Protein AF-A0AAU0QLB9-F1 (afdb_monomer_lite)

Organism: NCBI:txid3088747

pLDDT: mean 88.29, std 10.14, range [51.0, 98.62]

Foldseek 3Di:
DDDDDDDDDDDDDDDQDPVQVQQKKKFKFPPDALLQQCDQADPVVRDGHHHLVRQLLVVLCVLVVHDSVQKDFFDWDWDVDVVIIIMTIMWGAPPHTHGNQVSLVSCQVCVVVSCVRSVTGTQDIRDDPPLDAPPQEPFFKDKDKDWDPAWDWHPNPVDIHTHTDIDIDIDRDQCVPPPVDPDDCVVVQAPDPWDWDDDPPDIATHEDPQFDDRRSPDHDDDDPAPDDDTDPADGRHPDDDDDDDDAALDQWDWDDKHADPDADDPPDDDPGFMWTWIRHRQWIWIWTDRPPDIDIDTDDDPDRRNPD

Secondary structure (DSSP, 8-state):
-----------------HHHHHT-EEEEEES--HHHHH--EETTTTEE---HHHHHHHHHHHHHTS-GGGEEEEEEEEE--SS-EEEEEEEEBSSSBPPHHHHHHHHHHTHHHHHHHHT-EEEEES--TTSSTTTS-SS--EEEEEE-SS-EEEE-SS-EEEE--EEEEEESS-TTT---S---GGG----TTPEEEE-SS-EEEEPPTTEESTTS-EE-----SS-----PPPP--SS---------S-SSEEEEEES-SSPPPTTS-----EEEEEEETTEEEEEEESSS--EEEE---SS-S---

Radius of gyration: 23.16 Å; chains: 1; bounding box: 69×42×84 Å

InterPro domains:
  IPR000742 EGF-like domain [PF00008] (185-215)
  IPR000742 EGF-like domain [PS00022] (205-216)
  IPR000742 EGF-like domain [PS01186] (205-216)
  IPR000742 EGF-like domain [PS50026] (181-217)
  IPR000742 EGF-like domain [SM00181] (184-217)
  IPR001791 Laminin G domain [PF02210] (246-308)
  IPR001791 Laminin G domain [PS50025] (218-308)
  IPR001791 Laminin G domain [cd00110] (220-308)
  IPR013320 Concanavalin A-like lectin/glucanase domain superfamily [SSF49899] (201-308)
  IPR050372 Neurexin-related cell adhesion and synaptic protein [PTHR15036] (156-308)
  IPR056370 DE-cadherin-like, Ig-like domain [PF24811] (18-167)

Structure (mmCIF, N/CA/C/O backbone):
data_AF-A0AAU0QLB9-F1
#
_entry.id   AF-A0AAU0QLB9-F1
#
loop_
_atom_site.group_PDB
_atom_site.id
_atom_site.type_symbol
_atom_site.label_atom_id
_atom_site.label_alt_id
_atom_site.label_comp_id
_atom_site.label_asym_id
_atom_site.label_entity_id
_atom_site.label_seq_id
_atom_site.pdbx_PDB_ins_code
_atom_site.Cartn_x
_atom_site.Cartn_y
_atom_site.Cartn_z
_atom_site.occupancy
_atom_site.B_iso_or_equiv
_atom_site.auth_seq_id
_atom_site.auth_comp_id
_atom_site.auth_asym_id
_atom_site.auth_atom_id
_atom_site.pdbx_PDB_model_num
ATOM 1 N N . THR A 1 1 ? -25.791 6.904 48.832 1.00 59.72 1 THR A N 1
ATOM 2 C CA . THR A 1 1 ? -25.533 5.472 48.586 1.00 59.72 1 THR A CA 1
ATOM 3 C C . THR A 1 1 ? -24.917 5.352 47.211 1.00 59.72 1 THR A C 1
ATOM 5 O O . THR A 1 1 ? -25.576 5.665 46.231 1.00 59.72 1 THR A O 1
ATOM 8 N N . GLN A 1 2 ? -23.625 5.040 47.135 1.00 55.53 2 GLN A N 1
ATOM 9 C CA . GLN A 1 2 ? -22.946 4.809 45.861 1.00 55.53 2 GLN A CA 1
ATOM 10 C C . GLN A 1 2 ? -23.248 3.359 45.480 1.00 55.53 2 GLN A C 1
ATOM 12 O O . GLN A 1 2 ? -22.869 2.441 46.198 1.00 55.53 2 GLN A O 1
ATOM 17 N N . THR A 1 3 ? -24.078 3.161 44.460 1.00 68.38 3 THR A N 1
ATOM 18 C CA . THR A 1 3 ? -24.391 1.829 43.938 1.00 68.38 3 THR A CA 1
ATOM 19 C C . THR A 1 3 ? -23.259 1.408 43.015 1.00 68.38 3 THR A C 1
ATOM 21 O O . THR A 1 3 ? -23.084 2.019 41.960 1.00 68.38 3 THR A O 1
ATOM 24 N N . ASP A 1 4 ? -22.503 0.388 43.409 1.00 76.88 4 ASP A N 1
ATOM 25 C CA . ASP A 1 4 ? -21.495 -0.222 42.546 1.00 76.88 4 ASP A CA 1
ATOM 26 C C . ASP A 1 4 ? -22.184 -0.859 41.335 1.00 76.88 4 ASP A C 1
ATOM 28 O O . ASP A 1 4 ? -23.095 -1.679 41.472 1.00 76.88 4 ASP A O 1
ATOM 32 N N . VAL A 1 5 ? -21.770 -0.454 40.134 1.00 78.94 5 VAL A N 1
ATOM 33 C CA . VAL A 1 5 ? -22.261 -1.022 38.874 1.00 78.94 5 VAL A CA 1
ATOM 34 C C . VAL A 1 5 ? -21.213 -2.019 38.376 1.00 78.94 5 VAL A C 1
ATOM 36 O O . VAL A 1 5 ? -20.125 -1.591 37.986 1.00 78.94 5 VAL A O 1
ATOM 39 N N . PRO A 1 6 ? -21.489 -3.337 38.380 1.00 82.00 6 PRO A N 1
ATOM 40 C CA . PRO A 1 6 ? -20.550 -4.322 37.860 1.00 82.00 6 PRO A CA 1
ATOM 41 C C . PRO A 1 6 ? -20.424 -4.173 36.337 1.00 82.00 6 PRO A C 1
ATOM 43 O O . PRO A 1 6 ? -21.426 -4.148 35.620 1.00 82.00 6 PRO A O 1
ATOM 46 N N . ALA A 1 7 ? -19.190 -4.084 35.839 1.00 79.94 7 ALA A N 1
ATOM 47 C CA . ALA A 1 7 ? -18.882 -4.002 34.415 1.00 79.94 7 ALA A CA 1
ATOM 48 C C . ALA A 1 7 ? -17.871 -5.088 34.028 1.00 79.94 7 ALA A C 1
ATOM 50 O O . ALA A 1 7 ? -16.846 -5.253 34.687 1.00 79.94 7 ALA A O 1
ATOM 51 N N . ASN A 1 8 ? -18.151 -5.803 32.938 1.00 86.31 8 ASN A N 1
ATOM 52 C CA . ASN A 1 8 ? -17.246 -6.805 32.383 1.00 86.31 8 ASN A CA 1
ATOM 53 C C . ASN A 1 8 ? -16.412 -6.172 31.268 1.00 86.31 8 ASN A C 1
ATOM 55 O O . ASN A 1 8 ? -16.965 -5.577 30.342 1.00 86.31 8 ASN A O 1
ATOM 59 N N . VAL A 1 9 ? -15.091 -6.330 31.341 1.00 86.00 9 VAL A N 1
ATOM 60 C CA . VAL A 1 9 ? -14.152 -5.879 30.309 1.00 86.00 9 VAL A CA 1
ATOM 61 C C . VAL A 1 9 ? -13.425 -7.098 29.758 1.00 86.00 9 VAL A C 1
ATOM 63 O O . VAL A 1 9 ? -12.772 -7.825 30.503 1.00 86.00 9 VAL A O 1
ATOM 66 N N . THR A 1 10 ? -13.536 -7.328 28.451 1.00 91.12 10 THR A N 1
ATOM 67 C CA . THR A 1 10 ? -12.785 -8.377 27.754 1.00 91.12 10 THR A CA 1
ATOM 68 C C . THR A 1 10 ? -11.534 -7.764 27.146 1.00 91.12 10 THR A C 1
ATOM 70 O O . THR A 1 10 ? -11.625 -6.855 26.325 1.00 91.12 10 THR A O 1
ATOM 73 N N . ILE A 1 11 ? -10.365 -8.265 27.544 1.00 92.50 11 ILE A N 1
ATOM 74 C CA . ILE A 1 11 ? -9.073 -7.813 27.024 1.00 92.50 11 ILE A CA 1
ATOM 75 C C . ILE A 1 11 ? -8.550 -8.887 26.077 1.00 92.50 11 ILE A C 1
ATOM 77 O O . ILE A 1 11 ? -8.350 -10.029 26.484 1.00 92.50 11 ILE A O 1
ATOM 81 N N . THR A 1 12 ? -8.326 -8.511 24.819 1.00 92.19 12 THR A N 1
ATOM 82 C CA . THR A 1 12 ? -7.690 -9.378 23.821 1.00 92.19 12 THR A CA 1
ATOM 83 C C . THR A 1 12 ? -6.291 -8.848 23.557 1.00 92.19 12 THR A C 1
ATOM 85 O O . THR A 1 12 ? -6.137 -7.694 23.161 1.00 92.19 12 THR A O 1
ATOM 88 N N . VAL A 1 13 ? -5.276 -9.675 23.799 1.00 94.00 13 VAL A N 1
ATOM 89 C CA . VAL A 1 13 ? -3.871 -9.329 23.560 1.00 94.00 13 VAL A CA 1
ATOM 90 C C . VAL A 1 13 ? -3.368 -10.159 22.391 1.00 94.00 13 VAL A C 1
ATOM 92 O O . VAL A 1 13 ? -3.506 -11.381 22.400 1.00 94.00 13 VAL A O 1
ATOM 95 N N . LYS A 1 14 ? -2.781 -9.493 21.397 1.00 92.12 14 LYS A N 1
ATOM 96 C CA . LYS A 1 14 ? -2.148 -10.134 20.246 1.00 92.12 14 LYS A CA 1
ATOM 97 C C . LYS A 1 14 ? -0.746 -9.574 20.058 1.00 92.12 14 LYS A C 1
ATOM 99 O O . LYS A 1 14 ? -0.546 -8.362 20.113 1.00 92.12 14 LYS A O 1
ATOM 104 N N . GLU A 1 15 ? 0.217 -10.464 19.861 1.00 92.81 15 GLU A N 1
ATOM 105 C CA . GLU A 1 15 ? 1.591 -10.085 19.555 1.00 92.81 15 GLU A CA 1
ATOM 106 C C . GLU A 1 15 ? 1.699 -9.671 18.084 1.00 92.81 15 GLU A C 1
ATOM 108 O O . GLU A 1 15 ? 1.288 -10.414 17.193 1.00 92.81 15 GLU A O 1
ATOM 113 N N . ILE A 1 16 ? 2.250 -8.482 17.836 1.00 94.25 16 ILE A N 1
ATOM 114 C CA . ILE A 1 16 ? 2.529 -7.974 16.491 1.00 94.25 16 ILE A CA 1
ATOM 115 C C . ILE A 1 16 ? 4.050 -7.971 16.311 1.00 94.25 16 ILE A C 1
ATOM 117 O O . ILE A 1 16 ? 4.722 -7.083 16.846 1.00 94.25 16 ILE A O 1
ATOM 121 N N . PRO A 1 17 ? 4.626 -8.958 15.601 1.00 94.00 17 PRO A N 1
ATOM 122 C CA . PRO A 1 17 ? 6.069 -9.043 15.444 1.00 94.00 17 PRO A CA 1
ATOM 123 C C . PRO A 1 17 ? 6.588 -7.896 14.572 1.00 94.00 17 PRO A C 1
ATOM 125 O O . PRO A 1 17 ? 5.874 -7.352 13.728 1.00 94.00 17 PRO A O 1
ATOM 128 N N . HIS A 1 18 ? 7.870 -7.558 14.720 1.00 91.81 18 HIS A N 1
ATOM 129 C CA . HIS A 1 18 ? 8.489 -6.469 13.958 1.00 91.81 18 HIS A CA 1
ATOM 130 C C . HIS A 1 18 ? 8.330 -6.646 12.436 1.00 91.81 18 HIS A C 1
ATOM 132 O O . HIS A 1 18 ? 8.051 -5.685 11.721 1.00 91.81 18 HIS A O 1
ATOM 138 N N . GLU A 1 19 ? 8.417 -7.882 11.933 1.00 92.00 19 GLU A N 1
ATOM 139 C CA . GLU A 1 19 ? 8.196 -8.174 10.512 1.00 92.00 19 GLU A CA 1
ATOM 140 C C . GLU A 1 19 ? 6.774 -7.851 10.029 1.00 92.00 19 GLU A C 1
ATOM 142 O O . GLU A 1 19 ? 6.610 -7.485 8.866 1.00 92.00 19 GLU A O 1
ATOM 147 N N . ALA A 1 20 ? 5.758 -7.938 10.893 1.00 94.75 20 ALA A N 1
ATOM 148 C CA . ALA A 1 20 ? 4.385 -7.582 10.550 1.00 94.75 20 ALA A CA 1
ATOM 149 C C . ALA A 1 20 ? 4.244 -6.069 10.367 1.00 94.75 20 ALA A C 1
ATOM 151 O O . ALA A 1 20 ? 3.563 -5.617 9.450 1.00 94.75 20 ALA A O 1
ATOM 152 N N . VAL A 1 21 ? 4.936 -5.289 11.207 1.00 95.44 21 VAL A N 1
ATOM 153 C CA . VAL A 1 21 ? 4.955 -3.824 11.120 1.00 95.44 21 VAL A CA 1
ATOM 154 C C . VAL A 1 21 ? 5.681 -3.371 9.854 1.00 95.44 21 VAL A C 1
ATOM 156 O O . VAL A 1 21 ? 5.155 -2.548 9.105 1.00 95.44 21 VAL A O 1
ATOM 159 N N . ILE A 1 22 ? 6.851 -3.948 9.565 1.00 93.12 22 ILE A N 1
ATOM 160 C CA . ILE A 1 22 ? 7.640 -3.611 8.371 1.00 93.12 22 ILE A CA 1
ATOM 161 C C . ILE A 1 22 ? 6.938 -4.044 7.079 1.00 93.12 22 ILE A C 1
ATOM 163 O O . ILE A 1 22 ? 6.970 -3.314 6.092 1.00 93.12 22 ILE A O 1
ATOM 167 N N . ASN A 1 23 ? 6.274 -5.203 7.070 1.00 94.56 23 ASN A N 1
ATOM 168 C CA . ASN A 1 23 ? 5.539 -5.679 5.898 1.00 94.56 23 ASN A CA 1
ATOM 169 C C . ASN A 1 23 ? 4.072 -5.197 5.855 1.00 94.56 23 ASN A C 1
ATOM 171 O O . ASN A 1 23 ? 3.273 -5.737 5.093 1.00 94.56 23 ASN A O 1
ATOM 175 N N . SER A 1 24 ? 3.709 -4.184 6.647 1.00 97.00 24 SER A N 1
ATOM 176 C CA . SER A 1 24 ? 2.336 -3.678 6.714 1.00 97.00 24 SER A CA 1
ATOM 177 C C . SER A 1 24 ? 1.909 -2.904 5.467 1.00 97.00 24 SER A C 1
ATOM 179 O O . SER A 1 24 ? 2.703 -2.199 4.842 1.00 97.00 24 SER A O 1
ATOM 181 N N . GLY A 1 25 ? 0.623 -3.007 5.137 1.00 97.69 25 GLY A N 1
ATOM 182 C CA . GLY A 1 25 ? -0.067 -2.046 4.288 1.00 97.69 25 GLY A CA 1
ATOM 183 C C . GLY A 1 25 ? -0.521 -0.835 5.103 1.00 97.69 25 GLY A C 1
ATOM 184 O O . GLY A 1 25 ? -0.614 -0.890 6.336 1.00 97.69 25 GLY A O 1
ATOM 185 N N . SER A 1 26 ? -0.809 0.271 4.423 1.00 98.06 26 SER A N 1
ATOM 186 C CA . SER A 1 26 ? -1.293 1.491 5.070 1.00 98.06 26 SER A CA 1
ATOM 187 C C . SER A 1 26 ? -2.336 2.214 4.229 1.00 98.06 26 SER A C 1
ATOM 189 O O . SER A 1 26 ? -2.289 2.185 3.002 1.00 98.06 26 SER A O 1
ATOM 191 N N . VAL A 1 27 ? -3.283 2.868 4.899 1.00 98.12 27 VAL A N 1
ATOM 192 C CA . VAL A 1 27 ? -4.289 3.731 4.273 1.00 98.12 27 VAL A CA 1
ATOM 193 C C . VAL A 1 27 ? -4.460 5.010 5.084 1.00 98.12 27 VAL A C 1
ATOM 195 O O . VAL A 1 27 ? -4.430 4.976 6.315 1.00 98.12 27 VAL A O 1
ATOM 198 N N . ARG A 1 28 ? -4.657 6.135 4.397 1.00 97.19 28 ARG A N 1
ATOM 199 C CA . ARG A 1 28 ? -5.057 7.415 4.990 1.00 97.19 28 ARG A CA 1
ATOM 200 C C . ARG A 1 28 ? -6.516 7.666 4.666 1.00 97.19 28 ARG A C 1
ATOM 202 O O . ARG A 1 28 ? -6.911 7.559 3.510 1.00 97.19 28 ARG A O 1
ATOM 209 N N . ILE A 1 29 ? -7.301 7.992 5.683 1.00 97.44 29 ILE A N 1
ATOM 210 C CA . ILE A 1 29 ? -8.752 8.117 5.580 1.00 97.44 29 ILE A CA 1
ATOM 211 C C . ILE A 1 29 ? -9.167 9.535 5.974 1.00 97.44 29 ILE A C 1
ATOM 213 O O . ILE A 1 29 ? -8.788 10.018 7.044 1.00 97.44 29 ILE A O 1
ATOM 217 N N . ALA A 1 30 ? -9.963 10.197 5.139 1.00 95.25 30 ALA A N 1
ATOM 218 C CA . ALA A 1 30 ? -10.527 11.510 5.437 1.00 95.25 30 ALA A CA 1
ATOM 219 C C . ALA A 1 30 ? -11.921 11.414 6.070 1.00 95.25 30 ALA A C 1
ATOM 221 O O . ALA A 1 30 ? -12.655 10.440 5.898 1.00 95.25 30 ALA A O 1
ATOM 222 N N . GLY A 1 31 ? -12.297 12.461 6.809 1.00 94.31 31 GLY A N 1
ATOM 223 C CA . GLY A 1 31 ? -13.656 12.617 7.338 1.00 94.31 31 GLY A CA 1
ATOM 224 C C . GLY A 1 31 ? -14.025 11.656 8.472 1.00 94.31 31 GLY A C 1
ATOM 225 O O . GLY A 1 31 ? -15.200 11.553 8.818 1.00 94.31 31 GLY A O 1
ATOM 226 N N . ILE A 1 32 ? -13.048 10.963 9.064 1.00 95.88 32 ILE A N 1
ATOM 227 C CA . ILE A 1 32 ? -13.267 10.063 10.196 1.00 95.88 32 ILE A CA 1
ATOM 228 C C . ILE A 1 32 ? -12.165 10.199 11.245 1.00 95.88 32 ILE A C 1
ATOM 230 O O . ILE A 1 32 ? -11.001 10.411 10.905 1.00 95.88 32 ILE A O 1
ATOM 234 N N . THR A 1 33 ? -12.542 10.065 12.516 1.00 97.25 33 THR A N 1
ATOM 235 C CA . THR A 1 33 ? -11.614 9.991 13.651 1.00 97.25 33 THR A CA 1
ATOM 236 C C . THR A 1 33 ? -11.142 8.556 13.897 1.00 97.25 33 THR A C 1
ATOM 238 O O . THR A 1 33 ? -11.794 7.590 13.495 1.00 97.25 33 THR A O 1
ATOM 241 N N . ASP A 1 34 ? -10.028 8.398 14.606 1.00 97.56 34 ASP A N 1
ATOM 242 C CA . ASP A 1 34 ? -9.572 7.098 15.101 1.00 97.56 34 ASP A CA 1
ATOM 243 C C . ASP A 1 34 ? -10.617 6.441 16.020 1.00 97.56 34 ASP A C 1
ATOM 245 O O . ASP A 1 34 ? -10.898 5.247 15.882 1.00 97.56 34 ASP A O 1
ATOM 249 N N . GLU A 1 35 ? -11.264 7.226 16.888 1.00 97.44 35 GLU A N 1
ATOM 250 C CA . GLU A 1 35 ? -12.372 6.767 17.730 1.00 97.44 35 GLU A CA 1
ATOM 251 C C . GLU A 1 35 ? -13.532 6.192 16.910 1.00 97.44 35 GLU A C 1
ATOM 253 O O . GLU A 1 35 ? -14.004 5.087 17.186 1.00 97.44 35 GLU A O 1
ATOM 258 N N . ASP A 1 36 ? -13.998 6.915 15.889 1.00 96.81 36 ASP A N 1
ATOM 259 C CA . ASP A 1 36 ? -15.126 6.484 15.059 1.00 96.81 36 ASP A CA 1
ATOM 260 C C . ASP A 1 36 ? -14.790 5.272 14.192 1.00 96.81 36 ASP A C 1
ATOM 262 O O . ASP A 1 36 ? -15.675 4.466 13.890 1.00 96.81 36 ASP A O 1
ATOM 266 N N . PHE A 1 37 ? -13.520 5.102 13.822 1.00 98.06 37 PHE A N 1
ATOM 267 C CA . PHE A 1 37 ? -13.069 3.934 13.077 1.00 98.06 37 PHE A CA 1
ATOM 268 C C . PHE A 1 37 ? -13.170 2.645 13.910 1.00 98.06 37 PHE A C 1
ATOM 270 O O . PHE A 1 37 ? -13.597 1.605 13.396 1.00 98.06 37 PHE A O 1
ATOM 277 N N . ILE A 1 38 ? -12.858 2.704 15.211 1.00 97.81 38 ILE A N 1
ATOM 278 C CA . ILE A 1 38 ? -12.931 1.536 16.108 1.00 97.81 38 ILE A CA 1
ATOM 279 C C . ILE A 1 38 ? -14.283 1.378 16.819 1.00 97.81 38 ILE A C 1
ATOM 281 O O . ILE A 1 38 ? -14.536 0.334 17.421 1.00 97.81 38 ILE A O 1
ATOM 285 N N . ARG A 1 39 ? -15.161 2.388 16.766 1.00 96.94 39 ARG A N 1
ATOM 286 C CA . ARG A 1 39 ? -16.425 2.443 17.515 1.00 96.94 39 ARG A CA 1
ATOM 287 C C . ARG A 1 39 ? -17.346 1.259 17.203 1.00 96.94 39 ARG A C 1
ATOM 289 O O . ARG A 1 39 ? -17.676 0.997 16.051 1.00 96.94 39 ARG A O 1
ATOM 296 N N . ILE A 1 40 ? -17.839 0.605 18.257 1.00 96.00 40 ILE A N 1
ATOM 297 C CA . ILE A 1 40 ? -18.821 -0.496 18.166 1.00 96.00 40 ILE A CA 1
ATOM 298 C C . ILE A 1 40 ? -20.253 -0.066 18.510 1.00 96.00 40 ILE A C 1
ATOM 300 O O . ILE A 1 40 ? -21.204 -0.806 18.285 1.00 96.00 40 ILE A O 1
ATOM 304 N N . TRP A 1 41 ? -20.438 1.119 19.090 1.00 94.69 41 TRP A N 1
ATOM 305 C CA . TRP A 1 41 ? -21.749 1.593 19.530 1.00 94.69 41 TRP A CA 1
ATOM 306 C C . TRP A 1 41 ? -22.391 2.514 18.500 1.00 94.69 41 TRP A C 1
ATOM 308 O O . TRP A 1 41 ? -21.826 3.555 18.159 1.00 94.69 41 TRP A O 1
ATOM 318 N N . ASN A 1 42 ? -23.596 2.169 18.052 1.00 92.62 42 ASN A N 1
ATOM 319 C CA . ASN A 1 42 ? -24.385 3.017 17.174 1.00 92.62 42 ASN A CA 1
ATOM 320 C C . ASN A 1 42 ? -25.346 3.884 18.000 1.00 92.62 42 ASN A C 1
ATOM 322 O O . ASN A 1 42 ? -26.325 3.391 18.558 1.00 92.62 42 ASN A O 1
ATOM 326 N N . TYR A 1 43 ? -25.091 5.194 18.049 1.00 88.94 43 TYR A N 1
ATOM 327 C CA . TYR A 1 43 ? -25.920 6.141 18.805 1.00 88.94 43 TYR A CA 1
ATOM 328 C C . TYR A 1 43 ? -27.317 6.358 18.210 1.00 88.94 43 TYR A C 1
ATOM 330 O O . TYR A 1 43 ? -28.230 6.706 18.953 1.00 88.94 43 TYR A O 1
ATOM 338 N N . LYS A 1 44 ? -27.503 6.133 16.901 1.00 91.06 44 LYS A N 1
ATOM 339 C CA . LYS A 1 44 ? -28.806 6.296 16.236 1.00 91.06 44 LYS A CA 1
ATOM 340 C C . LYS A 1 44 ? -29.748 5.138 16.556 1.00 91.06 44 LYS A C 1
ATOM 342 O O . LYS A 1 44 ? -30.921 5.365 16.815 1.00 91.06 44 LYS A O 1
ATOM 347 N N . THR A 1 45 ? -29.235 3.908 16.543 1.00 93.81 45 THR A N 1
ATOM 348 C CA . THR A 1 45 ? -30.030 2.692 16.798 1.00 93.81 45 THR A CA 1
ATOM 349 C C . THR A 1 45 ? -29.919 2.182 18.235 1.00 93.81 45 THR A C 1
ATOM 351 O O . THR A 1 45 ? -30.551 1.186 18.567 1.00 93.81 45 THR A O 1
ATOM 354 N N . GLN A 1 46 ? -29.102 2.828 19.075 1.00 92.69 46 GLN A N 1
ATOM 355 C CA . GLN A 1 46 ? -28.823 2.436 20.463 1.00 92.69 46 GLN A CA 1
ATOM 356 C C . GLN A 1 46 ? -28.431 0.955 20.616 1.00 92.69 46 GLN A C 1
ATOM 358 O O . GLN A 1 46 ? -28.861 0.272 21.543 1.00 92.69 46 GLN A O 1
ATOM 363 N N . SER A 1 47 ? -27.610 0.448 19.694 1.00 94.06 47 SER A N 1
ATOM 364 C CA . SER A 1 47 ? -27.230 -0.968 19.640 1.00 94.06 47 SER A CA 1
ATOM 365 C C . SER A 1 47 ? -25.746 -1.166 19.330 1.00 94.06 47 SER A C 1
ATOM 367 O O . SER A 1 47 ? -25.056 -0.257 18.853 1.00 94.06 47 SER A O 1
ATOM 369 N N . LEU A 1 48 ? -25.251 -2.371 19.623 1.00 93.44 48 LEU A N 1
ATOM 370 C CA . LEU A 1 48 ? -23.922 -2.807 19.210 1.00 93.44 48 LEU A CA 1
ATOM 371 C C . LEU A 1 48 ? -23.912 -3.093 17.707 1.00 93.44 48 LEU A C 1
ATOM 373 O O . LEU A 1 48 ? -24.817 -3.723 17.167 1.00 93.44 48 LEU A O 1
ATOM 377 N N . SER A 1 49 ? -22.861 -2.636 17.043 1.00 94.62 49 SER A N 1
ATOM 378 C CA . SER A 1 49 ? -22.638 -2.786 15.612 1.00 94.62 49 SER A CA 1
ATOM 379 C C . SER A 1 49 ? -21.166 -3.069 15.341 1.00 94.62 49 SER A C 1
ATOM 381 O O . SER A 1 49 ? -20.292 -2.714 16.133 1.00 94.62 49 SER A O 1
ATOM 383 N N . LYS A 1 50 ? -20.888 -3.715 14.209 1.00 95.38 50 LYS A N 1
ATOM 384 C CA . LYS A 1 50 ? -19.519 -3.985 13.775 1.00 95.38 50 LYS A CA 1
ATOM 385 C C . LYS A 1 50 ? -18.807 -2.667 13.456 1.00 95.38 50 LYS A C 1
ATOM 387 O O . LYS A 1 50 ? -19.338 -1.866 12.680 1.00 95.38 50 LYS A O 1
ATOM 392 N N . SER A 1 51 ? -17.635 -2.453 14.053 1.00 97.19 51 SER A N 1
ATOM 393 C CA . SER A 1 51 ? -16.835 -1.250 13.811 1.00 97.19 51 SER A CA 1
ATOM 394 C C . SER A 1 51 ? -16.286 -1.226 12.387 1.00 97.19 51 SER A C 1
ATOM 396 O O . SER A 1 51 ? -16.271 -2.241 11.686 1.00 97.19 51 SER A O 1
ATOM 398 N N . LYS A 1 52 ? -15.815 -0.060 11.942 1.00 98.12 52 LYS A N 1
ATOM 399 C CA . LYS A 1 52 ? -15.195 0.065 10.618 1.00 98.12 52 LYS A CA 1
ATOM 400 C C . LYS A 1 52 ? -13.862 -0.668 10.554 1.00 98.12 52 LYS A C 1
ATOM 402 O O . LYS A 1 52 ? -13.597 -1.294 9.539 1.00 98.12 52 LYS A O 1
ATOM 407 N N . ALA A 1 53 ? -13.098 -0.687 11.646 1.00 98.12 53 ALA A N 1
ATOM 408 C CA . ALA A 1 53 ? -11.899 -1.513 11.770 1.00 98.12 53 ALA A CA 1
ATOM 409 C C . ALA A 1 53 ? -12.200 -3.002 11.529 1.00 98.12 53 ALA A C 1
ATOM 411 O O . ALA A 1 53 ? -11.498 -3.662 10.768 1.00 98.12 53 ALA A O 1
ATOM 412 N N . GLU A 1 54 ? -13.284 -3.515 12.117 1.00 97.62 54 GLU A N 1
ATOM 413 C CA . GLU A 1 54 ? -13.677 -4.917 11.969 1.00 97.62 54 GLU A CA 1
ATOM 414 C C . GLU A 1 54 ? -14.186 -5.226 10.555 1.00 97.62 54 GLU A C 1
ATOM 416 O O . GLU A 1 54 ? -13.814 -6.253 9.997 1.00 97.62 54 GLU A O 1
ATOM 421 N N . LYS A 1 55 ? -14.981 -4.328 9.953 1.00 98.44 55 LYS A N 1
ATOM 422 C CA . LYS A 1 55 ? -15.418 -4.452 8.550 1.00 98.44 55 LYS A CA 1
ATOM 423 C C . LYS A 1 55 ? -14.246 -4.389 7.571 1.00 98.44 55 LYS A C 1
ATOM 425 O O . LYS A 1 55 ? -14.206 -5.158 6.620 1.00 98.44 55 LYS A O 1
ATOM 430 N N . PHE A 1 56 ? -13.296 -3.484 7.809 1.00 98.62 56 PHE A N 1
ATOM 431 C CA . PHE A 1 56 ? -12.074 -3.369 7.017 1.00 98.62 56 PHE A CA 1
ATOM 432 C C . PHE A 1 56 ? -11.262 -4.661 7.112 1.00 98.62 56 PHE A C 1
ATOM 434 O O . PHE A 1 56 ? -10.881 -5.218 6.090 1.00 98.62 56 PHE A O 1
ATOM 441 N N . LYS A 1 57 ? -11.079 -5.193 8.326 1.00 98.06 57 LYS A N 1
ATOM 442 C CA . LYS A 1 57 ? -10.410 -6.476 8.559 1.00 98.06 57 LYS A CA 1
ATOM 443 C C . LYS A 1 57 ? -11.070 -7.628 7.795 1.00 98.06 57 LYS A C 1
ATOM 445 O O . LYS A 1 57 ? -10.351 -8.379 7.142 1.00 98.06 57 LYS A O 1
ATOM 450 N N . ASP A 1 58 ? -12.400 -7.755 7.836 1.00 98.19 58 ASP A N 1
ATOM 451 C CA . ASP A 1 58 ? -13.092 -8.796 7.059 1.00 98.19 58 ASP A CA 1
ATOM 452 C C . ASP A 1 58 ? -12.882 -8.593 5.558 1.00 98.19 58 ASP A C 1
ATOM 454 O O . ASP A 1 58 ? -12.526 -9.532 4.858 1.00 98.19 58 ASP A O 1
ATOM 458 N N . LYS A 1 59 ? -13.031 -7.353 5.071 1.00 98.31 59 LYS A N 1
ATOM 459 C CA . LYS A 1 59 ? -12.907 -7.056 3.645 1.00 98.31 59 LYS A CA 1
ATOM 460 C C . LYS A 1 59 ? -11.520 -7.398 3.111 1.00 98.31 59 LYS A C 1
ATOM 462 O O . LYS A 1 59 ? -11.398 -7.978 2.039 1.00 98.31 59 LYS A O 1
ATOM 467 N N . ILE A 1 60 ? -10.471 -7.080 3.868 1.00 98.31 60 ILE A N 1
ATOM 468 C CA . ILE A 1 60 ? -9.097 -7.450 3.516 1.00 98.31 60 ILE A CA 1
ATOM 469 C C . ILE A 1 60 ? -8.905 -8.972 3.540 1.00 98.31 60 ILE A C 1
ATOM 471 O O . ILE A 1 60 ? -8.232 -9.501 2.657 1.00 98.31 60 ILE A O 1
ATOM 475 N N . ALA A 1 61 ? -9.488 -9.678 4.513 1.00 97.94 61 ALA A N 1
ATOM 476 C CA . ALA A 1 61 ? -9.416 -11.137 4.586 1.00 97.94 61 ALA A CA 1
ATOM 477 C C . ALA A 1 61 ? -10.088 -11.801 3.372 1.00 97.94 61 ALA A C 1
ATOM 479 O O . ALA A 1 61 ? -9.479 -12.664 2.735 1.00 97.94 61 ALA A O 1
ATOM 480 N N . ASP A 1 62 ? -11.277 -11.319 2.997 1.00 97.62 62 ASP A N 1
ATOM 481 C CA . ASP A 1 62 ? -12.034 -11.779 1.832 1.00 97.62 62 ASP A CA 1
ATOM 482 C C . ASP A 1 62 ? -11.248 -11.547 0.531 1.00 97.62 62 ASP A C 1
ATOM 484 O O . ASP A 1 62 ? -11.062 -12.471 -0.262 1.00 97.62 62 ASP A O 1
ATOM 488 N N . LEU A 1 63 ? -10.713 -10.335 0.332 1.00 97.00 63 LEU A N 1
ATOM 489 C CA . LEU A 1 63 ? -9.934 -9.979 -0.861 1.00 97.00 63 LEU A CA 1
ATOM 490 C C . LEU A 1 63 ? -8.609 -10.752 -0.967 1.00 97.00 63 LEU A C 1
ATOM 492 O O . LEU A 1 63 ? -8.136 -11.037 -2.068 1.00 97.00 63 LEU A O 1
ATOM 496 N N . LEU A 1 64 ? -7.990 -11.098 0.165 1.00 95.50 64 LEU A N 1
ATOM 497 C CA . LEU A 1 64 ? -6.773 -11.913 0.200 1.00 95.50 64 LEU A CA 1
ATOM 498 C C . LEU A 1 64 ? -7.043 -13.418 0.133 1.00 95.50 64 LEU A C 1
ATOM 500 O O . LEU A 1 64 ? -6.082 -14.172 -0.047 1.00 95.50 64 LEU A O 1
ATOM 504 N N . ASN A 1 65 ? -8.302 -13.845 0.275 1.00 95.31 65 ASN A N 1
ATOM 505 C CA . ASN A 1 65 ? -8.687 -15.239 0.471 1.00 95.31 65 ASN A CA 1
ATOM 506 C C . ASN A 1 65 ? -7.862 -15.901 1.596 1.00 95.31 65 ASN A C 1
ATOM 508 O O . ASN A 1 65 ? -7.232 -16.943 1.400 1.00 95.31 65 ASN A O 1
ATOM 512 N N . THR A 1 66 ? -7.803 -15.245 2.758 1.00 95.31 66 THR A N 1
ATOM 513 C CA . THR A 1 66 ? -7.124 -15.738 3.969 1.00 95.31 66 THR A CA 1
ATOM 514 C C . THR A 1 66 ? -8.080 -15.707 5.154 1.00 95.31 66 THR A C 1
ATOM 516 O O . THR A 1 66 ? -9.064 -14.969 5.146 1.00 95.31 66 THR A O 1
ATOM 519 N N . ASP A 1 67 ? -7.789 -16.489 6.192 1.00 95.81 67 ASP A N 1
ATOM 520 C CA . ASP A 1 67 ? -8.569 -16.425 7.420 1.00 95.81 67 ASP A CA 1
ATOM 521 C C . ASP A 1 67 ? -8.499 -15.031 8.033 1.00 95.81 67 ASP A C 1
ATOM 523 O O . ASP A 1 67 ? -7.439 -14.409 8.135 1.00 95.81 67 ASP A O 1
ATOM 527 N N . ARG A 1 68 ? -9.643 -14.578 8.535 1.00 95.44 68 ARG A N 1
ATOM 528 C CA . ARG A 1 68 ? -9.777 -13.310 9.246 1.00 95.44 68 ARG A CA 1
ATOM 529 C C . ARG A 1 68 ? -8.747 -13.144 10.364 1.00 95.44 68 ARG A C 1
ATOM 531 O O . ARG A 1 68 ? -8.248 -12.044 10.583 1.00 95.44 68 ARG A O 1
ATOM 538 N N . GLU A 1 69 ? -8.414 -14.217 11.074 1.00 94.69 69 GLU A N 1
ATOM 539 C CA . GLU A 1 69 ? -7.442 -14.176 12.171 1.00 94.69 69 GLU A CA 1
ATOM 540 C C . GLU A 1 69 ? -6.007 -13.900 11.708 1.00 94.69 69 GLU A C 1
ATOM 542 O O . GLU A 1 69 ? -5.189 -13.447 12.509 1.00 94.69 69 GLU A O 1
ATOM 547 N N . ASN A 1 70 ? -5.725 -14.075 10.416 1.00 96.31 70 ASN A N 1
ATOM 548 C CA . ASN A 1 70 ? -4.440 -13.754 9.806 1.00 96.31 70 ASN A CA 1
ATOM 549 C C . ASN A 1 70 ? -4.338 -12.295 9.342 1.00 96.31 70 ASN A C 1
ATOM 551 O O . ASN A 1 70 ? -3.355 -11.949 8.688 1.00 96.31 70 ASN A O 1
ATOM 555 N N . VAL A 1 71 ? -5.343 -11.456 9.620 1.00 97.81 71 VAL A N 1
ATOM 556 C CA . VAL A 1 71 ? -5.352 -10.023 9.299 1.00 97.81 71 VAL A CA 1
ATOM 557 C C . VAL A 1 71 ? -5.404 -9.211 10.587 1.00 97.81 71 VAL A C 1
ATOM 559 O O . VAL A 1 71 ? -6.295 -9.397 11.419 1.00 97.81 71 VAL A O 1
ATOM 562 N N . ASP A 1 72 ? -4.484 -8.263 10.736 1.00 97.38 72 ASP A N 1
ATOM 563 C CA . ASP A 1 72 ? -4.373 -7.422 11.924 1.00 97.38 72 ASP A CA 1
ATOM 564 C C . ASP A 1 72 ? -4.386 -5.949 11.571 1.00 97.38 72 ASP A C 1
ATOM 566 O O . ASP A 1 72 ? -3.495 -5.460 10.887 1.00 97.38 72 ASP A O 1
ATOM 570 N N . VAL A 1 73 ? -5.371 -5.224 12.100 1.00 98.12 73 VAL A N 1
ATOM 571 C CA . VAL A 1 73 ? -5.372 -3.760 12.127 1.00 98.12 73 VAL A CA 1
ATOM 572 C C . VAL A 1 73 ? -4.716 -3.337 13.435 1.00 98.12 73 VAL A C 1
ATOM 574 O O . VAL A 1 73 ? -5.353 -3.330 14.486 1.00 98.12 73 VAL A O 1
ATOM 577 N N . PHE A 1 74 ? -3.417 -3.050 13.384 1.00 97.50 74 PHE A N 1
ATOM 578 C CA . PHE A 1 74 ? -2.597 -2.865 14.586 1.00 97.50 74 PHE A CA 1
ATOM 579 C C . PHE A 1 74 ? -2.285 -1.396 14.903 1.00 97.50 74 PHE A C 1
ATOM 581 O O . PHE A 1 74 ? -1.723 -1.109 15.960 1.00 97.50 74 PHE A O 1
ATOM 588 N N . SER A 1 75 ? -2.613 -0.465 14.004 1.00 98.06 75 SER A N 1
ATOM 589 C CA . SER A 1 75 ? -2.407 0.971 14.210 1.00 98.06 75 SER A CA 1
ATOM 590 C C . SER A 1 75 ? -3.555 1.763 13.592 1.00 98.06 75 SER A C 1
ATOM 592 O O . SER A 1 75 ? -3.874 1.566 12.421 1.00 98.06 75 SER A O 1
ATOM 594 N N . VAL A 1 76 ? -4.175 2.640 14.384 1.00 98.31 76 VAL A N 1
ATOM 595 C CA . VAL A 1 76 ? -5.225 3.583 13.971 1.00 98.31 76 VAL A CA 1
ATOM 596 C C . VAL A 1 76 ? -4.905 4.901 14.665 1.00 98.31 76 VAL A C 1
ATOM 598 O O . VAL A 1 76 ? -5.039 4.990 15.883 1.00 98.31 76 VAL A O 1
ATOM 601 N N . GLN A 1 77 ? -4.411 5.889 13.922 1.00 98.12 77 GLN A N 1
ATOM 602 C CA . GLN A 1 77 ? -3.856 7.119 14.487 1.00 98.12 77 GLN A CA 1
ATOM 603 C C . GLN A 1 77 ? -4.461 8.351 13.821 1.00 98.12 77 GLN A C 1
ATOM 605 O O . GLN A 1 77 ? -4.307 8.555 12.616 1.00 98.12 77 GLN A O 1
ATOM 610 N N . LEU A 1 78 ? -5.104 9.211 14.611 1.00 97.31 78 LEU A N 1
ATOM 611 C CA . LEU A 1 78 ? -5.599 10.493 14.127 1.00 97.31 78 LEU A CA 1
ATOM 612 C C . LEU A 1 78 ? -4.440 11.478 13.931 1.00 97.31 78 LEU A C 1
ATOM 614 O O . LEU A 1 78 ? -3.737 11.856 14.870 1.00 97.31 78 LEU A O 1
ATOM 618 N N . ARG A 1 79 ? -4.274 11.960 12.702 1.00 94.88 79 ARG A N 1
ATOM 619 C CA . ARG A 1 79 ? -3.347 13.036 12.354 1.00 94.88 79 ARG A CA 1
ATOM 620 C C . ARG A 1 79 ? -4.088 14.362 12.421 1.00 94.88 79 ARG A C 1
ATOM 622 O O . ARG A 1 79 ? -5.048 14.602 11.688 1.00 94.88 79 ARG A O 1
ATOM 629 N N . ARG A 1 80 ? -3.587 15.275 13.253 1.00 88.75 80 ARG A N 1
ATOM 630 C CA . ARG A 1 80 ? -4.091 16.653 13.375 1.00 88.75 80 ARG A CA 1
ATOM 631 C C . ARG A 1 80 ? -3.614 17.542 12.214 1.00 88.75 80 ARG A C 1
ATOM 633 O O . ARG A 1 80 ? -3.090 18.627 12.442 1.00 88.75 80 ARG A O 1
ATOM 640 N N . LYS A 1 81 ? -3.742 17.052 10.976 1.00 82.56 81 LYS A N 1
ATOM 641 C CA . LYS A 1 81 ? -3.616 17.869 9.759 1.00 82.56 81 LYS A CA 1
ATOM 642 C C . LYS A 1 81 ? -4.904 18.696 9.584 1.00 82.56 81 LYS A C 1
ATOM 644 O O . LYS A 1 81 ? -5.883 18.492 10.305 1.00 82.56 81 LYS A O 1
ATOM 649 N N . HIS A 1 82 ? -4.899 19.645 8.653 1.00 84.38 82 HIS A N 1
ATOM 650 C CA . HIS A 1 82 ? -6.081 20.428 8.295 1.00 84.38 82 HIS A CA 1
ATOM 651 C C . HIS A 1 82 ? -6.430 20.178 6.821 1.00 84.38 82 HIS A C 1
ATOM 653 O O . HIS A 1 82 ? -5.702 20.671 5.961 1.00 84.38 82 HIS A O 1
ATOM 659 N N . PRO A 1 83 ? -7.513 19.435 6.514 1.00 88.62 83 PRO A N 1
ATOM 660 C CA . PRO A 1 83 ? -8.434 18.754 7.440 1.00 88.62 83 PRO A CA 1
ATOM 661 C C . PRO A 1 83 ? -7.798 17.547 8.168 1.00 88.62 83 PRO A C 1
ATOM 663 O O . PRO A 1 83 ? -6.776 17.028 7.711 1.00 88.62 83 PRO A O 1
ATOM 666 N N . PRO A 1 84 ? -8.366 17.101 9.309 1.00 92.56 84 PRO A N 1
ATOM 667 C CA . PRO A 1 84 ? -7.856 15.941 10.034 1.00 92.56 84 PRO A CA 1
ATOM 668 C C . PRO A 1 84 ? -8.059 14.658 9.224 1.00 92.56 84 PRO A C 1
ATOM 670 O O . PRO A 1 84 ? -9.083 14.480 8.560 1.00 92.56 84 PRO A O 1
ATOM 673 N N . VAL A 1 85 ? -7.085 13.757 9.317 1.00 96.12 85 VAL A N 1
ATOM 674 C CA . VAL A 1 85 ? -7.074 12.464 8.617 1.00 96.12 8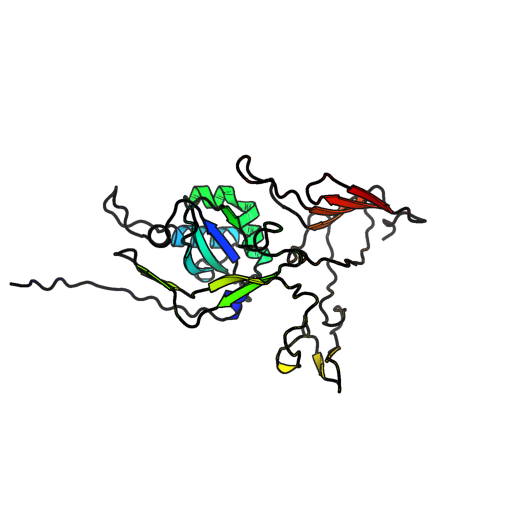5 VAL A CA 1
ATOM 675 C C . VAL A 1 85 ? -6.671 11.359 9.582 1.00 96.12 85 VAL A C 1
ATOM 677 O O . VAL A 1 85 ? -5.911 11.605 10.517 1.00 96.12 85 VAL A O 1
ATOM 680 N N . THR A 1 86 ? -7.161 10.146 9.365 1.00 97.94 86 THR A N 1
ATOM 681 C CA . THR A 1 86 ? -6.826 8.976 10.182 1.00 97.94 86 THR A CA 1
ATOM 682 C C . THR A 1 86 ? -5.944 8.028 9.385 1.00 97.94 86 THR A C 1
ATOM 684 O O . THR A 1 86 ? -6.337 7.558 8.319 1.00 97.94 86 THR A O 1
ATOM 687 N N . ASP A 1 87 ? -4.760 7.737 9.918 1.00 98.19 87 ASP A N 1
ATOM 688 C CA . ASP A 1 87 ? -3.816 6.786 9.341 1.00 98.19 87 ASP A CA 1
ATOM 689 C C . ASP A 1 87 ? -4.055 5.406 9.956 1.00 98.19 87 ASP A C 1
ATOM 691 O O . ASP A 1 87 ? -4.039 5.242 11.178 1.00 98.19 87 ASP A O 1
ATOM 695 N N . VAL A 1 88 ? -4.270 4.405 9.107 1.00 98.56 88 VAL A N 1
ATOM 696 C CA . VAL A 1 88 ? -4.487 3.015 9.512 1.00 98.56 88 VAL A CA 1
ATOM 697 C C . VAL A 1 88 ? -3.389 2.145 8.919 1.00 98.56 88 VAL A C 1
ATOM 699 O O . VAL A 1 88 ? -3.097 2.230 7.726 1.00 98.56 88 VAL A O 1
ATOM 702 N N . ARG A 1 89 ? -2.793 1.276 9.741 1.00 98.50 89 ARG A N 1
ATOM 703 C CA . ARG A 1 89 ? -1.861 0.238 9.281 1.00 98.50 89 ARG A CA 1
ATOM 704 C C . ARG A 1 89 ? -2.381 -1.141 9.614 1.00 98.50 89 ARG A C 1
ATOM 706 O O . ARG A 1 89 ? -2.917 -1.376 10.702 1.00 98.50 89 ARG A O 1
ATOM 713 N N . PHE A 1 90 ? -2.175 -2.047 8.671 1.00 98.44 90 PHE A N 1
ATOM 714 C CA . PHE A 1 90 ? -2.610 -3.422 8.798 1.00 98.44 90 PHE A CA 1
ATOM 715 C C . PHE A 1 90 ? -1.574 -4.388 8.236 1.00 98.44 90 PHE A C 1
ATOM 717 O O . PHE A 1 90 ? -0.832 -4.067 7.309 1.00 98.44 90 PHE A O 1
ATOM 724 N N . SER A 1 91 ? -1.518 -5.584 8.799 1.00 97.62 91 SER A N 1
ATOM 725 C CA . SER A 1 91 ? -0.723 -6.691 8.284 1.00 97.62 91 SER A CA 1
ATOM 726 C C . SER A 1 91 ? -1.645 -7.850 7.932 1.00 97.62 91 SER A C 1
ATOM 728 O O . SER A 1 91 ? -2.750 -7.975 8.459 1.00 97.62 91 SER A O 1
ATOM 730 N N . ALA A 1 92 ? -1.195 -8.692 7.007 1.00 97.25 92 ALA A N 1
ATOM 731 C CA . ALA A 1 92 ? -1.851 -9.956 6.731 1.00 97.25 92 ALA A CA 1
ATOM 732 C C . ALA A 1 92 ? -0.820 -11.029 6.380 1.00 97.25 92 ALA A C 1
ATOM 734 O O . ALA A 1 92 ? 0.243 -10.714 5.831 1.00 97.25 92 ALA A O 1
ATOM 735 N N . HIS A 1 93 ? -1.117 -12.290 6.689 1.00 92.94 93 HIS A N 1
ATOM 736 C CA . HIS A 1 93 ? -0.194 -13.395 6.443 1.00 92.94 93 HIS A CA 1
ATOM 737 C C . HIS A 1 93 ? -0.868 -14.662 5.903 1.00 92.94 93 HIS A C 1
ATOM 739 O O . HIS A 1 93 ? -2.055 -14.908 6.095 1.00 92.94 93 HIS A O 1
ATOM 745 N N . GLY A 1 94 ? -0.063 -15.480 5.223 1.00 82.81 94 GLY A N 1
ATOM 746 C CA . GLY A 1 94 ? -0.393 -16.851 4.817 1.00 82.81 94 GLY A CA 1
ATOM 747 C C . GLY A 1 94 ? 0.789 -17.801 5.036 1.00 82.81 94 GLY A C 1
ATOM 748 O O . GLY A 1 94 ? 0.892 -18.810 4.348 1.00 82.81 94 GLY A O 1
ATOM 749 N N . SER A 1 95 ? 1.696 -17.423 5.953 1.00 78.81 95 SER A N 1
ATOM 750 C CA . SER A 1 95 ? 3.026 -18.004 6.197 1.00 78.81 95 SER A CA 1
ATOM 751 C C . SER A 1 95 ? 3.966 -17.893 4.982 1.00 78.81 95 SER A C 1
ATOM 753 O O . SER A 1 95 ? 4.046 -18.840 4.198 1.00 78.81 95 SER A O 1
ATOM 755 N N . PRO A 1 96 ? 4.717 -16.780 4.790 1.00 88.75 96 PRO A N 1
ATOM 756 C CA . PRO A 1 96 ? 4.989 -15.647 5.702 1.00 88.75 96 PRO A CA 1
ATOM 757 C C . PRO A 1 96 ? 4.000 -14.460 5.573 1.00 88.75 96 PRO A C 1
ATOM 759 O O . PRO A 1 96 ? 2.980 -14.558 4.886 1.00 88.75 96 PRO A O 1
ATOM 762 N N . TYR A 1 97 ? 4.296 -13.330 6.239 1.00 93.44 97 TYR A N 1
ATOM 763 C CA . TYR A 1 97 ? 3.584 -12.054 6.057 1.00 93.44 97 TYR A CA 1
ATOM 764 C C . TYR A 1 97 ? 3.669 -11.556 4.610 1.00 93.44 97 TYR A C 1
ATOM 766 O O . TYR A 1 97 ? 4.729 -11.591 3.975 1.00 93.44 97 TYR A O 1
ATOM 774 N N . TYR A 1 98 ? 2.546 -11.065 4.086 1.00 94.94 98 TYR A N 1
ATOM 775 C CA . TYR A 1 98 ? 2.497 -10.470 2.755 1.00 94.94 98 TYR A CA 1
ATOM 776 C C . TYR A 1 98 ? 3.254 -9.147 2.722 1.00 94.94 98 TYR A C 1
ATOM 778 O O . TYR A 1 98 ? 3.249 -8.396 3.686 1.00 94.94 98 TYR A O 1
ATOM 786 N N . LYS A 1 99 ? 3.903 -8.856 1.592 1.00 93.50 99 LYS A N 1
ATOM 787 C CA . LYS A 1 99 ? 4.669 -7.620 1.402 1.00 93.50 99 LYS A CA 1
ATOM 788 C C . LYS A 1 99 ? 3.755 -6.391 1.262 1.00 93.50 99 LYS A C 1
ATOM 790 O O . LYS A 1 99 ? 2.674 -6.536 0.683 1.00 93.50 99 LYS A O 1
ATOM 795 N N . PRO A 1 100 ? 4.226 -5.181 1.635 1.00 94.50 100 PRO A N 1
ATOM 796 C CA . PRO A 1 100 ? 3.444 -3.945 1.531 1.00 94.50 100 PRO A CA 1
ATOM 797 C C . PRO A 1 100 ? 2.900 -3.708 0.126 1.00 94.50 100 PRO A C 1
ATOM 799 O O . PRO A 1 100 ? 1.738 -3.364 -0.035 1.00 94.50 100 PRO A O 1
ATOM 802 N N . VAL A 1 101 ? 3.707 -3.988 -0.904 1.00 91.81 101 VAL A N 1
ATOM 803 C CA . VAL A 1 101 ? 3.303 -3.838 -2.309 1.00 91.81 101 VAL A CA 1
ATOM 804 C C . VAL A 1 101 ? 2.057 -4.663 -2.657 1.00 91.81 101 VAL A C 1
ATOM 806 O O . VAL A 1 101 ? 1.182 -4.184 -3.369 1.00 91.81 101 VAL A O 1
ATOM 809 N N . ARG A 1 102 ? 1.929 -5.880 -2.110 1.00 92.94 102 ARG A N 1
ATOM 810 C CA . ARG A 1 102 ? 0.752 -6.731 -2.320 1.00 92.94 102 ARG A CA 1
ATOM 811 C C . ARG A 1 102 ? -0.463 -6.182 -1.584 1.00 92.94 102 ARG A C 1
ATOM 813 O O . ARG A 1 102 ? -1.544 -6.170 -2.154 1.00 92.94 102 ARG A O 1
ATOM 820 N N . LEU A 1 103 ? -0.287 -5.751 -0.338 1.00 96.19 103 LEU A N 1
ATOM 821 C CA . LEU A 1 103 ? -1.381 -5.242 0.491 1.00 96.19 103 LEU A CA 1
ATOM 822 C C . LEU A 1 103 ? -1.917 -3.912 -0.046 1.00 96.19 103 LEU A C 1
ATOM 824 O O . LEU A 1 103 ? -3.113 -3.782 -0.278 1.00 96.19 103 LEU A O 1
ATOM 828 N N . ASN A 1 104 ? -1.025 -2.960 -0.311 1.00 95.44 104 ASN A N 1
ATOM 829 C CA . ASN A 1 104 ? -1.375 -1.651 -0.850 1.00 95.44 104 ASN A CA 1
ATOM 830 C C . ASN A 1 104 ? -1.965 -1.779 -2.256 1.00 95.44 104 ASN A C 1
ATOM 832 O O . ASN A 1 104 ? -3.011 -1.204 -2.526 1.00 95.44 104 ASN A O 1
ATOM 836 N N . GLY A 1 105 ? -1.362 -2.580 -3.140 1.00 92.69 105 GLY A N 1
ATOM 837 C CA . GLY A 1 105 ? -1.915 -2.769 -4.479 1.00 92.69 105 GLY A CA 1
ATOM 838 C C . GLY A 1 105 ? -3.294 -3.442 -4.464 1.00 92.69 105 GLY A C 1
ATOM 839 O O . GLY A 1 105 ? -4.157 -3.060 -5.248 1.00 92.69 105 GLY A O 1
ATOM 840 N N . LEU A 1 106 ? -3.543 -4.395 -3.553 1.00 94.75 106 LEU A N 1
ATOM 841 C CA . LEU A 1 106 ? -4.867 -5.006 -3.383 1.00 94.75 106 LEU A CA 1
ATOM 842 C C . LEU A 1 106 ? -5.910 -3.963 -2.971 1.00 94.75 106 LEU A C 1
ATOM 844 O O . LEU A 1 106 ? -6.974 -3.896 -3.579 1.00 94.75 106 LEU A O 1
ATOM 848 N N . VAL A 1 107 ? -5.589 -3.144 -1.964 1.00 96.31 107 VAL A N 1
ATOM 849 C CA . VAL A 1 107 ? -6.475 -2.064 -1.511 1.00 96.31 107 VAL A CA 1
ATOM 850 C C . VAL A 1 107 ? -6.735 -1.073 -2.638 1.00 96.31 107 VAL A C 1
ATOM 852 O O . VAL A 1 107 ? -7.876 -0.685 -2.843 1.00 96.31 107 VAL A O 1
ATOM 855 N N . LEU A 1 108 ? -5.700 -0.698 -3.390 1.00 93.00 108 LEU A N 1
ATOM 856 C CA . LEU A 1 108 ? -5.812 0.275 -4.470 1.00 93.00 108 LEU A CA 1
ATOM 857 C C . LEU A 1 108 ? -6.703 -0.232 -5.616 1.00 93.00 108 LEU A C 1
ATOM 859 O O . LEU A 1 108 ? -7.567 0.504 -6.077 1.00 93.00 108 LEU A O 1
ATOM 863 N N . MET A 1 109 ? -6.555 -1.495 -6.031 1.00 92.25 109 MET A N 1
ATOM 864 C CA . MET A 1 109 ? -7.402 -2.095 -7.076 1.00 92.25 109 MET A CA 1
ATOM 865 C C . MET A 1 109 ? -8.870 -2.275 -6.656 1.00 92.25 109 MET A C 1
ATOM 867 O O . MET A 1 109 ? -9.736 -2.356 -7.520 1.00 92.25 109 MET A O 1
ATOM 871 N N . HIS A 1 110 ? -9.150 -2.366 -5.353 1.00 95.88 110 HIS A N 1
ATOM 872 C CA . HIS A 1 110 ? -10.493 -2.590 -4.801 1.00 95.88 110 HIS A CA 1
ATOM 873 C C . HIS A 1 110 ? -10.986 -1.404 -3.956 1.00 95.88 110 HIS A C 1
ATOM 875 O O . HIS A 1 110 ? -11.845 -1.576 -3.089 1.00 95.88 110 HIS A O 1
ATOM 881 N N . ARG A 1 111 ? -10.444 -0.200 -4.183 1.00 94.56 111 ARG A N 1
ATOM 882 C CA . ARG A 1 111 ? -10.692 0.983 -3.344 1.00 94.56 111 ARG A CA 1
ATOM 883 C C . ARG A 1 111 ? -12.182 1.290 -3.210 1.00 94.56 111 ARG A C 1
ATOM 885 O O . ARG A 1 111 ? -12.682 1.300 -2.089 1.00 94.56 111 ARG A O 1
ATOM 892 N N . GLU A 1 112 ? -12.893 1.427 -4.329 1.00 93.38 112 GLU A N 1
ATOM 893 C CA . GLU A 1 112 ? -14.331 1.745 -4.344 1.00 93.38 112 GLU A CA 1
ATOM 894 C C . GLU A 1 112 ? -15.170 0.707 -3.575 1.00 93.38 112 GLU A C 1
ATOM 896 O O . GLU A 1 112 ? -16.098 1.041 -2.836 1.00 93.38 112 GLU A O 1
ATOM 901 N N . GLU A 1 113 ? -14.831 -0.578 -3.724 1.00 96.25 113 GLU A N 1
ATOM 902 C CA . GLU A 1 113 ? -15.512 -1.687 -3.054 1.00 96.25 113 GLU A CA 1
ATOM 903 C C . GLU A 1 113 ? -15.287 -1.638 -1.533 1.00 96.25 113 GLU A C 1
ATOM 905 O O . GLU A 1 113 ? -16.228 -1.798 -0.751 1.00 96.25 113 GLU A O 1
ATOM 910 N N . ILE A 1 114 ? -14.049 -1.368 -1.105 1.00 98.00 114 ILE A N 1
ATOM 911 C CA . ILE A 1 114 ? -13.680 -1.226 0.309 1.00 98.00 114 ILE A CA 1
ATOM 912 C C . ILE A 1 114 ? -14.363 0.002 0.921 1.00 98.00 114 ILE A C 1
ATOM 914 O O . ILE A 1 114 ? -14.957 -0.094 1.996 1.00 98.00 114 ILE A O 1
ATOM 918 N N . GLU A 1 115 ? -14.304 1.151 0.251 1.00 97.44 115 GLU A N 1
ATOM 919 C CA . GL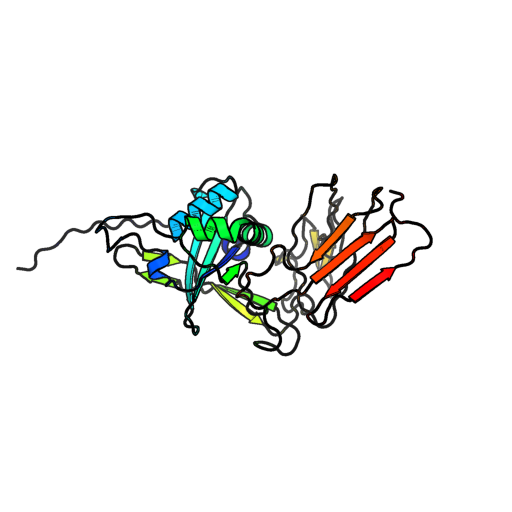U A 1 115 ? -14.910 2.401 0.714 1.00 97.44 115 GLU A CA 1
ATOM 920 C C . GLU A 1 115 ? -16.414 2.262 0.907 1.00 97.44 115 GLU A C 1
ATOM 922 O O . GLU A 1 115 ? -16.943 2.660 1.949 1.00 97.44 115 GLU A O 1
ATOM 927 N N . LYS A 1 116 ? -17.094 1.621 -0.048 1.00 97.44 116 LYS A N 1
ATOM 928 C CA . LYS A 1 116 ? -18.529 1.354 0.015 1.00 97.44 116 LYS A CA 1
ATOM 929 C C . LYS A 1 116 ? -18.901 0.415 1.164 1.00 97.44 116 LYS A C 1
ATOM 931 O O . LYS A 1 116 ? -19.802 0.737 1.941 1.00 97.44 116 LYS A O 1
ATOM 936 N N . ASP A 1 117 ? -18.224 -0.724 1.295 1.00 97.75 117 ASP A N 1
ATOM 937 C CA . ASP A 1 117 ? -18.598 -1.761 2.269 1.00 97.75 117 ASP A CA 1
ATOM 938 C C . ASP A 1 117 ? -18.247 -1.364 3.714 1.00 97.75 117 ASP A C 1
ATOM 940 O O . ASP A 1 117 ? -19.000 -1.624 4.665 1.00 97.75 117 ASP A O 1
ATOM 944 N N . VAL A 1 118 ? -17.113 -0.686 3.898 1.00 98.00 118 VAL A N 1
ATOM 945 C CA . VAL A 1 118 ? -16.653 -0.210 5.210 1.00 98.00 118 VAL A CA 1
ATOM 946 C C . VAL A 1 118 ? -17.304 1.139 5.567 1.00 98.00 118 VAL A C 1
ATOM 948 O O . VAL A 1 118 ? -17.558 1.437 6.746 1.00 98.00 118 VAL A O 1
ATOM 951 N N . GLY A 1 119 ? -17.646 1.945 4.560 1.00 97.44 119 GLY A N 1
ATOM 952 C CA . GLY A 1 119 ? -18.163 3.305 4.697 1.00 97.44 119 GLY A CA 1
ATOM 953 C C . GLY A 1 119 ? -17.074 4.270 5.158 1.00 97.44 119 GLY A C 1
ATOM 954 O O . GLY A 1 119 ? -17.205 4.853 6.239 1.00 97.44 119 GLY A O 1
ATOM 955 N N . ILE A 1 120 ? -15.989 4.367 4.395 1.00 97.38 120 ILE A N 1
ATOM 956 C CA . ILE A 1 120 ? -14.827 5.244 4.626 1.00 97.38 120 ILE A CA 1
ATOM 957 C C . ILE A 1 120 ? -14.453 5.957 3.323 1.00 97.38 120 ILE A C 1
ATOM 959 O O . ILE A 1 120 ? -14.930 5.561 2.269 1.00 97.38 120 ILE A O 1
ATOM 963 N N . ASN A 1 121 ? -13.615 6.989 3.410 1.00 95.38 121 ASN A N 1
ATOM 964 C CA . ASN A 1 121 ? -13.072 7.707 2.256 1.00 95.38 121 ASN A CA 1
ATOM 965 C C . ASN A 1 121 ? -11.537 7.649 2.319 1.00 95.38 121 ASN A C 1
ATOM 967 O O . ASN A 1 121 ? -10.935 8.317 3.166 1.00 95.38 121 ASN A O 1
ATOM 971 N N . ILE A 1 122 ? -10.924 6.783 1.514 1.00 95.12 122 ILE A N 1
ATOM 972 C CA . ILE A 1 122 ? -9.488 6.500 1.525 1.00 95.12 122 ILE A CA 1
ATOM 973 C C . ILE A 1 122 ? -8.787 7.507 0.618 1.00 95.12 122 ILE A C 1
ATOM 975 O O . ILE A 1 122 ? -8.735 7.319 -0.578 1.00 95.12 122 ILE A O 1
ATOM 979 N N . THR A 1 123 ? -8.140 8.527 1.167 1.00 91.88 123 THR A N 1
ATOM 980 C CA . THR A 1 123 ? -7.439 9.534 0.349 1.00 91.88 123 THR A CA 1
ATOM 981 C C . THR A 1 123 ? -6.048 9.106 -0.114 1.00 91.88 123 THR A C 1
ATOM 983 O O . THR A 1 123 ? -5.421 9.799 -0.905 1.00 91.88 123 THR A O 1
ATOM 986 N N . MET A 1 124 ? -5.478 8.046 0.468 1.00 92.19 124 MET A N 1
ATOM 987 C CA . MET A 1 124 ? -4.149 7.551 0.094 1.00 92.19 124 MET A CA 1
ATOM 988 C C . MET A 1 124 ? -3.996 6.085 0.488 1.00 92.19 124 MET A C 1
ATOM 990 O O . MET A 1 124 ? -4.328 5.704 1.612 1.00 92.19 124 MET A O 1
ATOM 994 N N . VAL A 1 125 ? -3.430 5.280 -0.408 1.00 94.38 125 VAL A N 1
ATOM 995 C CA . VAL A 1 125 ? -3.056 3.883 -0.160 1.00 94.38 125 VAL A CA 1
ATOM 996 C C . VAL A 1 125 ? -1.540 3.771 -0.236 1.00 94.38 125 VAL A C 1
ATOM 998 O O . VAL A 1 125 ? -0.943 4.234 -1.199 1.00 94.38 125 VAL A O 1
ATOM 1001 N N . GLY A 1 126 ? -0.916 3.156 0.767 1.00 94.31 126 GLY A N 1
ATOM 1002 C CA . GLY A 1 126 ? 0.534 3.194 0.928 1.00 94.31 126 GLY A CA 1
ATOM 1003 C C . GLY A 1 126 ? 1.002 4.609 1.253 1.00 94.31 126 GLY A C 1
ATOM 1004 O O . GLY A 1 126 ? 1.577 5.264 0.399 1.00 94.31 126 GLY A O 1
ATOM 1005 N N . ILE A 1 127 ? 0.719 5.067 2.479 1.00 94.25 127 ILE A N 1
ATOM 1006 C CA . ILE A 1 127 ? 1.012 6.431 2.950 1.00 94.25 127 ILE A CA 1
ATOM 1007 C C . ILE A 1 127 ? 2.428 6.857 2.548 1.00 94.25 127 ILE A C 1
ATOM 1009 O O . ILE A 1 127 ? 3.403 6.237 2.976 1.00 94.25 127 ILE A O 1
ATOM 1013 N N . ASP A 1 128 ? 2.489 7.936 1.775 1.00 91.19 128 ASP A N 1
ATOM 1014 C CA . ASP A 1 128 ? 3.690 8.502 1.182 1.00 91.19 128 ASP A CA 1
ATOM 1015 C C . ASP A 1 128 ? 3.754 10.000 1.528 1.00 91.19 128 ASP A C 1
ATOM 1017 O O . ASP A 1 128 ? 2.958 10.805 1.040 1.00 91.19 128 ASP A O 1
ATOM 1021 N N . GLU A 1 129 ? 4.672 10.377 2.421 1.00 91.44 129 GLU A N 1
ATOM 1022 C CA . GLU A 1 129 ? 4.917 11.784 2.769 1.00 91.44 129 GLU A CA 1
ATOM 1023 C C . GLU A 1 129 ? 5.861 12.475 1.764 1.00 91.44 129 GLU A C 1
ATOM 1025 O O . GLU A 1 129 ? 6.037 13.690 1.829 1.00 91.44 129 GLU A O 1
ATOM 1030 N N . CYS A 1 130 ? 6.433 11.721 0.822 1.00 87.88 130 CYS A N 1
ATOM 1031 C CA . CYS A 1 130 ? 7.247 12.194 -0.295 1.00 87.88 130 CYS A CA 1
ATOM 1032 C C . CYS A 1 130 ? 6.446 12.393 -1.595 1.00 87.88 130 CYS A C 1
ATOM 1034 O O . CYS A 1 130 ? 7.029 12.829 -2.584 1.00 87.88 130 CYS A O 1
ATOM 1036 N N . LEU A 1 131 ? 5.137 12.101 -1.604 1.00 85.19 131 LEU A N 1
ATOM 1037 C CA . LEU A 1 131 ? 4.303 12.125 -2.814 1.00 85.19 131 LEU A CA 1
ATOM 1038 C C . LEU A 1 131 ? 4.310 13.480 -3.537 1.00 85.19 131 LEU A C 1
ATOM 1040 O O . LEU A 1 131 ? 4.260 13.525 -4.762 1.00 85.19 13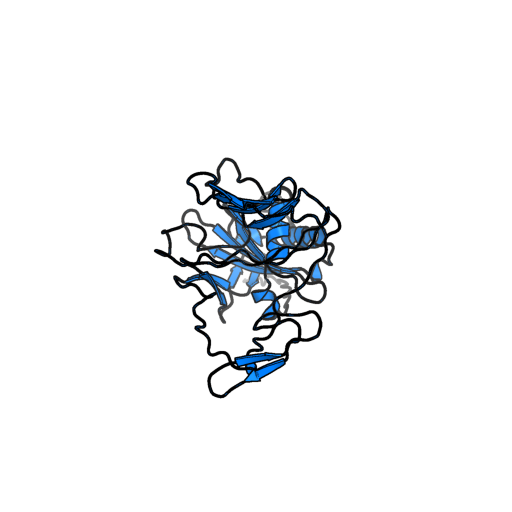1 LEU A O 1
ATOM 1044 N N . TYR A 1 132 ? 4.333 14.583 -2.787 1.00 80.25 132 TYR A N 1
ATOM 1045 C CA . TYR A 1 132 ? 4.302 15.927 -3.357 1.00 80.25 132 TYR A CA 1
ATOM 1046 C C . TYR A 1 132 ? 5.700 16.540 -3.392 1.00 80.25 132 TYR A C 1
ATOM 1048 O O . TYR A 1 132 ? 6.320 16.782 -2.350 1.00 80.25 132 TYR A O 1
ATOM 1056 N N . GLU A 1 133 ? 6.163 16.856 -4.600 1.00 72.56 133 GLU A N 1
ATOM 1057 C CA . GLU A 1 133 ? 7.446 17.518 -4.817 1.00 72.56 133 GLU A CA 1
ATOM 1058 C C . GLU A 1 133 ? 7.514 18.876 -4.111 1.00 72.56 133 GLU A C 1
ATOM 1060 O O . GLU A 1 133 ? 6.539 19.630 -4.068 1.00 72.56 133 GLU A O 1
ATOM 1065 N N . ASN A 1 134 ? 8.693 19.209 -3.577 1.00 71.06 134 ASN A N 1
ATOM 1066 C CA . ASN A 1 134 ? 9.003 20.504 -2.961 1.00 71.06 134 ASN A CA 1
ATOM 1067 C C . ASN A 1 134 ? 8.077 20.931 -1.800 1.00 71.06 134 ASN A C 1
ATOM 1069 O O . ASN A 1 134 ? 8.164 22.069 -1.347 1.00 71.06 134 ASN A O 1
ATOM 1073 N N . GLN A 1 135 ? 7.212 20.047 -1.283 1.00 78.06 135 GLN A N 1
ATOM 1074 C CA . GLN A 1 135 ? 6.480 20.301 -0.037 1.00 78.06 135 GLN A CA 1
ATOM 1075 C C . GLN A 1 135 ? 7.339 19.991 1.187 1.00 78.06 135 GLN A C 1
ATOM 1077 O O . GLN A 1 135 ? 7.422 20.805 2.103 1.00 78.06 135 GLN A O 1
ATOM 1082 N N . MET A 1 136 ? 7.969 18.812 1.198 1.00 78.06 136 MET A N 1
ATOM 1083 C CA . MET A 1 136 ? 8.786 18.347 2.326 1.00 78.06 136 MET A CA 1
ATOM 1084 C C . MET A 1 136 ? 10.288 18.475 2.061 1.00 78.06 136 MET A C 1
ATOM 1086 O O . MET A 1 136 ? 11.041 18.817 2.969 1.00 78.06 136 MET A O 1
ATOM 1090 N N . CYS A 1 137 ? 10.725 18.213 0.826 1.00 80.00 137 CYS A N 1
ATOM 1091 C CA . CYS A 1 137 ? 12.135 18.157 0.450 1.00 80.00 137 CYS A CA 1
ATOM 1092 C C . CYS A 1 137 ? 12.378 18.846 -0.898 1.00 80.00 137 CYS A C 1
ATOM 1094 O O . CYS A 1 137 ? 11.650 18.604 -1.858 1.00 80.00 137 CYS A O 1
ATOM 1096 N N . GLU A 1 138 ? 13.447 19.641 -0.987 1.00 78.94 138 GLU A N 1
ATOM 1097 C CA . GLU A 1 138 ? 13.992 20.139 -2.255 1.00 78.94 138 GLU A CA 1
ATOM 1098 C C . GLU A 1 138 ? 14.965 19.084 -2.817 1.00 78.94 138 GLU A C 1
ATOM 1100 O O . GLU A 1 138 ? 16.160 19.084 -2.514 1.00 78.94 138 GLU A O 1
ATOM 1105 N N . GLY A 1 139 ? 14.450 18.117 -3.584 1.00 77.25 139 GLY A N 1
ATOM 1106 C CA . GLY A 1 139 ? 15.253 17.060 -4.212 1.00 77.25 139 GLY A CA 1
ATOM 1107 C C . GLY A 1 139 ? 14.836 15.640 -3.822 1.00 77.25 139 GLY A C 1
ATOM 1108 O O . GLY A 1 139 ? 13.676 15.274 -3.953 1.00 77.25 139 GLY A O 1
ATOM 1109 N N . SER A 1 140 ? 15.797 14.797 -3.423 1.00 81.00 140 SER A N 1
ATOM 1110 C CA . SER A 1 140 ? 15.515 13.384 -3.111 1.00 81.00 140 SER A CA 1
ATOM 1111 C C . SER A 1 140 ? 14.752 13.236 -1.798 1.00 81.00 140 SER A C 1
ATOM 1113 O O . SER A 1 140 ? 15.100 13.882 -0.811 1.00 81.00 140 SER A O 1
ATOM 1115 N N . CYS A 1 141 ? 13.763 12.348 -1.785 1.00 85.12 141 CYS A N 1
ATOM 1116 C CA . CYS A 1 141 ? 12.930 12.063 -0.625 1.00 85.12 141 CYS A CA 1
ATOM 1117 C C . CYS A 1 141 ? 12.727 10.553 -0.491 1.00 85.12 141 CYS A C 1
ATOM 1119 O O . CYS A 1 141 ? 12.476 9.867 -1.482 1.00 85.12 141 CYS A O 1
ATOM 1121 N N . THR A 1 142 ? 12.841 10.040 0.733 1.00 86.62 142 THR A N 1
ATOM 1122 C CA . THR A 1 142 ? 12.546 8.645 1.065 1.00 86.62 142 THR A CA 1
ATOM 1123 C C . THR A 1 142 ? 11.586 8.580 2.249 1.00 86.62 142 THR A C 1
ATOM 1125 O O . THR A 1 142 ? 11.784 9.269 3.247 1.00 86.62 142 THR A O 1
ATOM 1128 N N . ASN A 1 143 ? 10.578 7.710 2.168 1.00 88.88 143 ASN A N 1
ATOM 1129 C CA . ASN A 1 143 ? 9.712 7.400 3.304 1.00 88.88 143 ASN A CA 1
ATOM 1130 C C . ASN A 1 143 ? 10.407 6.439 4.272 1.00 88.88 143 ASN A C 1
ATOM 1132 O O . ASN A 1 143 ? 10.823 5.347 3.875 1.00 88.88 143 ASN A O 1
ATOM 1136 N N . THR A 1 144 ? 10.458 6.792 5.554 1.00 89.69 144 THR A N 1
ATOM 1137 C CA . THR A 1 144 ? 10.933 5.911 6.626 1.00 89.69 144 THR A CA 1
ATOM 1138 C C . THR A 1 144 ? 9.843 5.659 7.661 1.00 89.69 144 THR A C 1
ATOM 1140 O O . THR A 1 144 ? 8.895 6.432 7.813 1.00 89.69 144 THR A O 1
ATOM 1143 N N . LEU A 1 145 ? 9.931 4.503 8.325 1.00 92.25 145 LEU A N 1
ATOM 1144 C CA . LEU A 1 145 ? 8.994 4.107 9.373 1.00 92.25 145 LEU A CA 1
ATOM 1145 C C . LEU A 1 145 ? 9.618 4.357 10.738 1.00 92.25 145 LEU A C 1
ATOM 1147 O O . LEU A 1 145 ? 10.556 3.655 11.118 1.00 92.25 145 LEU A O 1
ATOM 1151 N N . ASP A 1 146 ? 9.054 5.303 11.481 1.00 94.56 146 ASP A N 1
ATOM 1152 C CA . ASP A 1 146 ? 9.379 5.510 12.887 1.00 94.56 146 ASP A CA 1
ATOM 1153 C C . ASP A 1 146 ? 8.424 4.683 13.755 1.00 94.56 146 ASP A C 1
ATOM 1155 O O . ASP A 1 146 ? 7.212 4.908 13.771 1.00 94.56 146 ASP A O 1
ATOM 1159 N N . ILE A 1 147 ? 8.962 3.666 14.431 1.00 94.94 147 ILE A N 1
ATOM 1160 C CA . ILE A 1 147 ? 8.198 2.745 15.279 1.00 94.94 147 ILE A CA 1
ATOM 1161 C C . ILE A 1 147 ? 8.496 3.101 16.731 1.00 94.94 147 ILE A C 1
ATOM 1163 O O . ILE A 1 147 ? 9.581 2.819 17.243 1.00 94.94 147 ILE A O 1
ATOM 1167 N N . SER A 1 148 ? 7.519 3.691 17.415 1.00 94.62 148 SER A N 1
ATOM 1168 C CA . SER A 1 148 ? 7.700 4.098 18.805 1.00 94.62 148 SER A CA 1
ATOM 1169 C C . SER A 1 148 ? 7.587 2.912 19.761 1.00 94.62 148 SER A C 1
ATOM 1171 O O . SER A 1 148 ? 6.748 2.026 19.596 1.00 94.62 148 SER A O 1
ATOM 1173 N N . ALA A 1 149 ? 8.379 2.947 20.834 1.00 92.00 149 ALA A N 1
ATOM 1174 C CA . ALA A 1 149 ? 8.220 2.037 21.967 1.00 92.00 149 ALA A CA 1
ATOM 1175 C C . ALA A 1 149 ? 6.959 2.342 22.802 1.00 92.00 149 ALA A C 1
ATOM 1177 O O . ALA A 1 149 ? 6.515 1.498 23.580 1.00 92.00 149 ALA A O 1
ATOM 1178 N N . LEU A 1 150 ? 6.386 3.545 22.665 1.00 95.94 150 LEU A N 1
ATOM 1179 C CA . LEU A 1 150 ? 5.156 3.929 23.351 1.00 95.94 150 LEU A CA 1
ATOM 1180 C C . LEU A 1 150 ? 3.939 3.586 22.487 1.00 95.94 150 LEU A C 1
ATOM 1182 O O . LEU A 1 150 ? 3.891 3.983 21.320 1.00 95.94 150 LEU A O 1
ATOM 1186 N N . PRO A 1 151 ? 2.912 2.925 23.044 1.00 96.12 151 PRO A N 1
ATOM 1187 C CA . PRO A 1 151 ? 1.725 2.595 22.275 1.00 96.12 151 PRO A CA 1
ATOM 1188 C C . PRO A 1 151 ? 0.905 3.844 21.919 1.00 96.12 151 PRO A C 1
ATOM 1190 O O . PRO A 1 151 ? 1.071 4.940 22.477 1.00 96.12 151 PRO A O 1
ATOM 1193 N N . TYR A 1 152 ? -0.021 3.665 20.983 1.00 96.75 152 TYR A N 1
ATOM 1194 C CA . TYR A 1 152 ? -1.077 4.630 20.695 1.00 96.75 152 TYR A CA 1
ATOM 1195 C C . TYR A 1 152 ? -2.408 4.067 21.200 1.00 96.75 152 TYR A C 1
ATOM 1197 O O . TYR A 1 152 ? -2.812 2.976 20.798 1.00 96.75 152 TYR A O 1
ATOM 1205 N N . MET A 1 153 ? -3.063 4.778 22.121 1.00 97.00 153 MET A N 1
ATOM 1206 C CA . MET A 1 153 ? -4.344 4.367 22.697 1.00 97.00 153 MET A CA 1
ATOM 1207 C C . MET A 1 153 ? -5.472 5.184 22.076 1.00 97.00 153 MET A C 1
ATOM 1209 O O . MET A 1 153 ? -5.466 6.410 22.154 1.00 97.00 153 MET A O 1
ATOM 1213 N N . VAL A 1 154 ? -6.473 4.486 21.554 1.00 97.75 154 VAL A N 1
ATOM 1214 C CA . VAL A 1 154 ? -7.747 5.048 21.112 1.00 97.75 154 VAL A CA 1
ATOM 1215 C C . VAL A 1 154 ? -8.823 4.586 22.081 1.00 97.75 154 VAL A C 1
ATOM 1217 O O . VAL A 1 154 ? -8.966 3.386 22.316 1.00 97.75 154 VAL A O 1
ATOM 1220 N N . ASN A 1 155 ? -9.597 5.518 22.634 1.00 96.56 155 ASN A N 1
ATOM 1221 C CA . ASN A 1 155 ? -10.709 5.209 23.527 1.00 96.56 155 ASN A CA 1
ATOM 1222 C C . ASN A 1 155 ? -12.024 5.713 22.923 1.00 96.56 155 ASN A C 1
ATOM 1224 O O . ASN A 1 155 ? -12.307 6.903 22.958 1.00 96.56 155 ASN A O 1
ATOM 1228 N N . ALA A 1 156 ? -12.860 4.796 22.438 1.00 95.69 156 ALA A N 1
ATOM 1229 C CA . ALA A 1 156 ? -14.191 5.082 21.902 1.00 95.69 156 ALA A CA 1
ATOM 1230 C C . ALA A 1 156 ? -15.306 4.690 22.895 1.00 95.69 156 ALA A C 1
ATOM 1232 O O . ALA A 1 156 ? -16.388 4.233 22.501 1.00 95.69 156 ALA A O 1
ATOM 1233 N N . ASN A 1 157 ? -15.046 4.880 24.195 1.00 90.06 157 ASN A N 1
ATOM 1234 C CA . ASN A 1 157 ? -15.945 4.674 25.336 1.00 90.06 157 ASN A CA 1
ATOM 1235 C C . ASN A 1 157 ? -16.291 3.198 25.613 1.00 90.06 157 ASN A C 1
ATOM 1237 O O . ASN A 1 157 ? -15.844 2.631 26.605 1.00 90.06 157 ASN A O 1
ATOM 1241 N N . LYS A 1 158 ? -17.052 2.544 24.725 1.00 90.88 158 LYS A N 1
ATOM 1242 C CA . LYS A 1 158 ? -17.418 1.115 24.859 1.00 90.88 158 LYS A CA 1
ATOM 1243 C C . LYS A 1 158 ? -16.385 0.158 24.258 1.00 90.88 158 LYS A C 1
ATOM 1245 O O . LYS A 1 158 ? -16.566 -1.052 24.319 1.00 90.88 158 LYS A O 1
ATOM 1250 N N . THR A 1 159 ? -15.345 0.695 23.635 1.00 94.25 159 THR A N 1
ATOM 1251 C CA . THR A 1 159 ? -14.248 -0.059 23.033 1.00 94.25 159 THR A CA 1
ATOM 1252 C C . THR A 1 159 ? -12.989 0.789 23.073 1.00 94.25 159 THR A C 1
ATOM 1254 O O . THR A 1 159 ? -13.064 2.017 22.980 1.00 94.25 159 THR A O 1
ATOM 1257 N N . ALA A 1 160 ? -11.844 0.139 23.221 1.00 96.38 160 ALA A N 1
ATOM 1258 C CA . ALA A 1 160 ? -10.547 0.782 23.188 1.00 96.38 160 ALA A CA 1
ATOM 1259 C C . ALA A 1 160 ? -9.578 -0.082 22.382 1.00 96.38 160 ALA A C 1
ATOM 1261 O O . ALA A 1 160 ? -9.647 -1.310 22.429 1.00 96.38 160 ALA A O 1
ATOM 1262 N N . LEU A 1 161 ? -8.676 0.571 21.658 1.00 97.31 161 LEU A N 1
ATOM 1263 C CA . LEU A 1 161 ? -7.602 -0.072 20.915 1.00 97.31 161 LEU A CA 1
ATOM 1264 C C . LEU A 1 161 ? -6.277 0.486 21.420 1.00 97.31 161 LEU A C 1
ATOM 1266 O O . LEU A 1 161 ? -6.070 1.696 21.414 1.00 97.31 161 LEU A O 1
ATOM 1270 N N . VAL A 1 162 ? -5.380 -0.398 21.844 1.00 97.38 162 VAL A N 1
ATOM 1271 C CA . VAL A 1 162 ? -3.989 -0.048 22.136 1.00 97.38 162 VAL A CA 1
ATOM 1272 C C . VAL A 1 162 ? -3.146 -0.664 21.031 1.00 97.38 162 VAL A C 1
ATOM 1274 O O . VAL A 1 162 ? -2.976 -1.879 20.983 1.00 97.38 162 VAL A O 1
ATOM 1277 N N . GLY A 1 163 ? -2.699 0.178 20.105 1.00 96.50 163 GLY A N 1
ATOM 1278 C CA . GLY A 1 163 ? -1.961 -0.227 18.914 1.00 96.50 163 GLY A CA 1
ATOM 1279 C C . GLY A 1 163 ? -0.484 0.153 18.963 1.00 96.50 163 GLY A C 1
ATOM 1280 O O . GLY A 1 163 ? -0.026 0.881 19.851 1.00 96.50 163 GLY A O 1
ATOM 1281 N N . VAL A 1 164 ? 0.257 -0.308 17.957 1.00 97.00 164 VAL A N 1
ATOM 1282 C CA . VAL A 1 164 ? 1.640 0.122 17.722 1.00 97.00 164 VAL A CA 1
ATOM 1283 C C . VAL A 1 164 ? 1.607 1.541 17.163 1.00 97.00 164 VAL A C 1
ATOM 1285 O O . VAL A 1 164 ? 0.936 1.802 16.159 1.00 97.00 164 VAL A O 1
ATOM 1288 N N . ARG A 1 165 ? 2.335 2.462 17.798 1.00 97.19 165 ARG A N 1
ATOM 1289 C CA . ARG A 1 165 ? 2.511 3.814 17.267 1.00 97.19 165 ARG A CA 1
ATOM 1290 C C . ARG A 1 165 ? 3.555 3.773 16.158 1.00 97.19 165 ARG A C 1
ATOM 1292 O O . ARG A 1 165 ? 4.712 3.443 16.421 1.00 97.19 165 ARG A O 1
ATOM 1299 N N . VAL A 1 166 ? 3.130 4.066 14.933 1.00 95.69 166 VAL A N 1
ATOM 1300 C CA . VAL A 1 166 ? 3.997 4.019 13.750 1.00 95.69 166 VAL A CA 1
ATOM 1301 C C . VAL A 1 166 ? 3.757 5.242 12.888 1.00 95.69 166 VAL A C 1
ATOM 1303 O O . VAL A 1 166 ? 2.676 5.396 12.324 1.00 95.69 166 VAL A O 1
ATOM 1306 N N . ASP A 1 167 ? 4.775 6.069 12.734 1.00 94.75 167 ASP A N 1
ATOM 1307 C CA . ASP A 1 167 ? 4.733 7.260 11.899 1.00 94.75 167 ASP A CA 1
ATOM 1308 C C . ASP A 1 167 ? 5.479 7.009 10.582 1.00 94.75 167 ASP A C 1
ATOM 1310 O O . ASP A 1 167 ? 6.502 6.324 10.546 1.00 94.75 167 ASP A O 1
ATOM 1314 N N . VAL A 1 168 ? 4.934 7.524 9.476 1.00 94.06 168 VAL A N 1
ATOM 1315 C CA . VAL A 1 168 ? 5.680 7.641 8.216 1.00 94.06 168 VAL A CA 1
ATOM 1316 C C . VAL A 1 168 ? 6.308 9.023 8.207 1.00 94.06 168 VAL A C 1
ATOM 1318 O O . VAL A 1 168 ? 5.596 10.017 8.364 1.00 94.06 168 VAL A O 1
ATOM 1321 N N . LEU A 1 169 ? 7.628 9.074 8.065 1.00 91.75 169 LEU A N 1
ATOM 1322 C CA . LEU A 1 169 ? 8.396 10.310 8.012 1.00 91.75 169 LEU A CA 1
ATOM 1323 C C . LEU A 1 169 ? 9.053 10.444 6.638 1.00 91.75 169 LEU A C 1
ATOM 1325 O O . LEU A 1 169 ? 9.503 9.457 6.057 1.00 91.75 169 LEU A O 1
ATOM 1329 N N . ALA A 1 170 ? 9.107 11.675 6.134 1.00 90.50 170 ALA A N 1
ATOM 1330 C CA . ALA A 1 170 ? 9.882 12.016 4.952 1.00 90.50 170 ALA A CA 1
ATOM 1331 C C . ALA A 1 170 ? 11.322 12.341 5.369 1.00 90.50 170 ALA A C 1
ATOM 1333 O O . ALA A 1 170 ? 11.557 13.255 6.162 1.00 90.50 170 ALA A O 1
ATOM 1334 N N . GLU A 1 171 ? 12.289 11.615 4.818 1.00 87.88 171 GLU A N 1
ATOM 1335 C CA . GLU A 1 171 ? 13.710 11.927 4.939 1.00 87.88 171 GLU A CA 1
ATOM 1336 C C . GLU A 1 171 ? 14.225 12.472 3.609 1.00 87.88 171 GLU A C 1
ATOM 1338 O O . GLU A 1 171 ? 14.145 11.796 2.583 1.00 87.88 171 GLU A O 1
ATOM 1343 N N . CYS A 1 172 ? 14.809 13.674 3.620 1.00 85.62 172 CYS A N 1
ATOM 1344 C CA . CYS A 1 172 ? 15.347 14.335 2.423 1.00 85.62 172 CYS A CA 1
ATOM 1345 C C . CYS A 1 172 ? 16.701 13.752 1.982 1.00 85.62 172 CYS A C 1
ATOM 1347 O O . CYS A 1 172 ? 17.693 14.460 1.798 1.00 85.62 172 CYS A O 1
ATOM 1349 N N . THR A 1 173 ? 16.767 12.428 1.875 1.00 80.31 173 THR A N 1
ATOM 1350 C CA . THR A 1 173 ? 17.913 11.678 1.370 1.00 80.31 173 THR A CA 1
ATOM 1351 C C . THR A 1 173 ? 17.432 10.590 0.412 1.00 80.31 173 THR A C 1
ATOM 1353 O O . THR A 1 173 ? 16.271 10.194 0.436 1.00 80.31 173 THR A O 1
ATOM 1356 N N . CYS A 1 174 ? 18.318 10.112 -0.460 1.00 74.81 174 CYS A N 1
ATOM 1357 C CA . CYS A 1 174 ? 18.060 8.943 -1.304 1.00 74.81 174 CYS A CA 1
ATOM 1358 C C . CYS A 1 174 ? 18.652 7.715 -0.600 1.00 74.81 174 CYS A C 1
ATOM 1360 O O . CYS A 1 174 ? 19.863 7.482 -0.695 1.00 74.81 174 CYS A O 1
ATOM 1362 N N . VAL A 1 175 ? 17.831 6.948 0.126 1.00 69.00 175 VAL A N 1
ATOM 1363 C CA . VAL A 1 175 ? 18.300 5.759 0.868 1.00 69.00 175 VAL A CA 1
ATOM 1364 C C . VAL A 1 175 ? 18.818 4.679 -0.083 1.00 69.00 175 VAL A C 1
ATOM 1366 O O . VAL A 1 175 ? 19.804 4.020 0.242 1.00 69.00 175 VAL A O 1
ATOM 1369 N N . ALA A 1 176 ? 18.289 4.573 -1.309 1.00 63.41 176 ALA A N 1
ATOM 1370 C CA . ALA A 1 176 ? 18.856 3.708 -2.349 1.00 63.41 176 ALA A CA 1
ATOM 1371 C C . ALA A 1 176 ? 20.346 3.968 -2.666 1.00 63.41 176 ALA A C 1
ATOM 1373 O O . ALA A 1 176 ? 20.990 3.123 -3.293 1.00 63.41 176 ALA A O 1
ATOM 1374 N N . ARG A 1 177 ? 20.912 5.122 -2.279 1.00 59.59 177 ARG A N 1
ATOM 1375 C CA . ARG A 1 177 ? 22.324 5.480 -2.525 1.00 59.59 177 ARG A CA 1
ATOM 1376 C C . ARG A 1 177 ? 23.118 5.795 -1.269 1.00 59.59 177 ARG A C 1
ATOM 1378 O O . ARG A 1 177 ? 24.319 5.531 -1.235 1.00 59.59 177 ARG A O 1
ATOM 1385 N N . ASN A 1 178 ? 22.471 6.356 -0.256 1.00 56.66 178 ASN A N 1
ATOM 1386 C CA . ASN A 1 178 ? 23.087 6.576 1.036 1.00 56.66 178 ASN A CA 1
ATOM 1387 C C . ASN A 1 178 ? 22.968 5.278 1.830 1.00 56.66 178 ASN A C 1
ATOM 1389 O O . ASN A 1 178 ? 21.969 5.032 2.502 1.00 56.66 178 ASN A O 1
ATOM 1393 N N . PHE A 1 179 ? 24.006 4.442 1.753 1.00 54.91 179 PHE A N 1
ATOM 1394 C CA . PHE A 1 179 ? 24.206 3.316 2.665 1.00 54.91 179 PHE A CA 1
ATOM 1395 C C . PHE A 1 179 ? 24.501 3.860 4.078 1.00 54.91 179 PHE A C 1
ATOM 1397 O O . PHE A 1 179 ? 25.604 3.731 4.596 1.00 54.91 179 PHE A O 1
ATOM 1404 N N . SER A 1 180 ? 23.533 4.549 4.689 1.00 51.00 180 SER A N 1
ATOM 1405 C CA . SER A 1 180 ? 23.663 5.239 5.980 1.00 51.00 180 SER A CA 1
ATOM 1406 C C . SER A 1 180 ? 23.750 4.271 7.160 1.00 51.00 180 SER A C 1
ATOM 1408 O O . SER A 1 180 ? 24.019 4.681 8.286 1.00 51.00 180 SER A O 1
ATOM 1410 N N . LYS A 1 181 ? 23.496 2.981 6.922 1.00 58.09 181 LYS A N 1
ATOM 1411 C CA . LYS A 1 181 ? 23.615 1.925 7.921 1.00 58.09 181 LYS A CA 1
ATOM 1412 C C . LYS A 1 181 ? 24.923 1.191 7.675 1.00 58.09 181 LYS A C 1
ATOM 1414 O O . LYS A 1 181 ? 25.135 0.707 6.569 1.00 58.09 181 LYS A O 1
ATOM 1419 N N . GLU A 1 182 ? 25.778 1.086 8.691 1.00 56.38 182 GLU A N 1
ATOM 1420 C CA . GLU A 1 182 ? 26.932 0.188 8.626 1.00 56.38 182 GLU A CA 1
ATOM 1421 C C . GLU A 1 182 ? 26.443 -1.223 8.271 1.00 56.38 182 GLU A C 1
ATOM 1423 O O . GLU A 1 182 ? 25.679 -1.859 9.007 1.00 56.38 182 GLU A O 1
ATOM 1428 N N . GLU A 1 183 ? 26.837 -1.695 7.093 1.00 65.19 183 GLU A N 1
ATOM 1429 C CA . GLU A 1 183 ? 26.437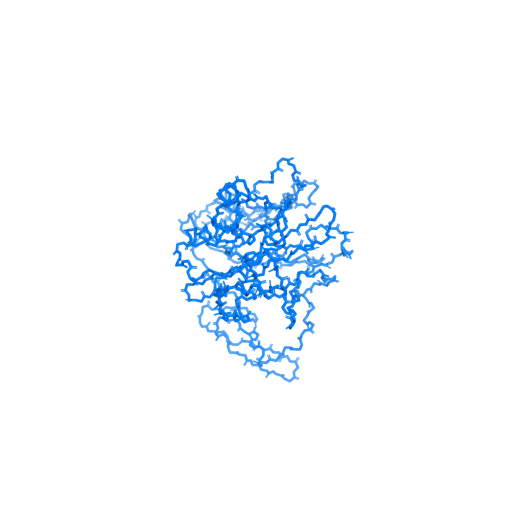 -3.002 6.604 1.00 65.19 183 GLU A CA 1
ATOM 1430 C C . GLU A 1 183 ? 27.454 -4.036 7.054 1.00 65.19 183 GLU A C 1
ATOM 1432 O O . GLU A 1 183 ? 28.580 -4.098 6.567 1.00 65.19 183 GLU A O 1
ATOM 1437 N N . ASN A 1 184 ? 27.030 -4.867 7.995 1.00 74.75 184 ASN A N 1
ATOM 1438 C CA . ASN A 1 184 ? 27.742 -6.063 8.400 1.00 74.75 184 ASN A CA 1
ATOM 1439 C C . ASN A 1 184 ? 26.874 -7.289 8.099 1.00 74.75 184 ASN A C 1
ATOM 1441 O O . ASN A 1 184 ? 25.656 -7.196 7.908 1.00 74.75 184 ASN A O 1
ATOM 1445 N N . CYS A 1 185 ? 27.486 -8.466 8.081 1.00 82.25 185 CYS A N 1
ATOM 1446 C CA . CYS A 1 185 ? 26.774 -9.713 7.846 1.00 82.25 185 CYS A CA 1
ATOM 1447 C C . CYS A 1 185 ? 25.791 -10.067 8.968 1.00 82.25 185 CYS A C 1
ATOM 1449 O O . CYS A 1 185 ? 24.931 -10.916 8.753 1.00 82.25 185 CYS A O 1
ATOM 1451 N N . ARG A 1 186 ? 25.849 -9.402 10.133 1.00 78.12 186 ARG A N 1
ATOM 1452 C CA . ARG A 1 186 ? 24.835 -9.571 11.190 1.00 78.12 186 ARG A CA 1
ATOM 1453 C C . ARG A 1 186 ? 23.472 -9.019 10.777 1.00 78.12 186 ARG A C 1
ATOM 1455 O O . ARG A 1 186 ? 22.455 -9.531 11.230 1.00 78.12 186 ARG A O 1
ATOM 1462 N N . ASN A 1 187 ? 23.450 -8.029 9.887 1.00 74.81 187 ASN A N 1
ATOM 1463 C CA . ASN A 1 187 ? 22.223 -7.413 9.388 1.00 74.81 187 ASN A CA 1
ATOM 1464 C C . ASN A 1 187 ? 21.612 -8.159 8.182 1.00 74.81 187 ASN A C 1
ATOM 1466 O O . ASN A 1 187 ? 20.654 -7.662 7.599 1.00 74.81 187 ASN A O 1
ATOM 1470 N N . ASN A 1 188 ? 22.148 -9.332 7.803 1.00 76.62 188 ASN A N 1
ATOM 1471 C CA . ASN A 1 188 ? 21.698 -10.162 6.674 1.00 76.62 188 ASN A CA 1
ATOM 1472 C C . ASN A 1 188 ? 21.420 -9.373 5.373 1.00 76.62 188 ASN A C 1
ATOM 1474 O O . ASN A 1 188 ? 20.307 -9.403 4.849 1.00 76.62 188 ASN A O 1
ATOM 1478 N N . PRO A 1 189 ? 22.427 -8.686 4.808 1.00 80.88 189 PRO A N 1
ATOM 1479 C CA . PRO A 1 189 ? 22.235 -7.835 3.631 1.00 80.88 189 PRO A CA 1
ATOM 1480 C C . PRO A 1 189 ? 21.997 -8.609 2.323 1.00 80.88 189 PRO A C 1
ATOM 1482 O O . PRO A 1 189 ? 21.629 -8.003 1.320 1.00 80.88 189 PRO A O 1
ATOM 1485 N N . CYS A 1 190 ? 22.217 -9.927 2.295 1.00 84.94 190 CYS A N 1
ATOM 1486 C CA . CYS A 1 190 ? 22.038 -10.757 1.105 1.00 84.94 190 CYS A CA 1
ATOM 1487 C C . CYS A 1 190 ? 20.616 -11.326 1.032 1.00 84.94 190 CYS A C 1
ATOM 1489 O O . CYS A 1 190 ? 20.155 -12.001 1.951 1.00 84.94 190 CYS A O 1
ATOM 1491 N N . TYR A 1 191 ? 19.936 -11.103 -0.088 1.00 85.25 191 TYR A N 1
ATOM 1492 C CA . TYR A 1 191 ? 18.588 -11.601 -0.339 1.00 85.25 191 TYR A CA 1
ATOM 1493 C C . TYR A 1 191 ? 18.586 -13.074 -0.767 1.00 85.25 191 TYR A C 1
ATOM 1495 O O . TYR A 1 191 ? 19.614 -13.647 -1.124 1.00 85.25 191 TYR A O 1
ATOM 1503 N N . ASN A 1 192 ? 17.400 -13.689 -0.747 1.00 86.00 192 ASN A N 1
ATOM 1504 C CA . ASN A 1 192 ? 17.126 -14.995 -1.360 1.00 86.00 192 ASN A CA 1
ATOM 1505 C C . ASN A 1 192 ? 18.059 -16.141 -0.915 1.00 86.00 192 ASN A C 1
ATOM 1507 O O . ASN A 1 192 ? 18.406 -17.014 -1.706 1.00 86.00 192 ASN A O 1
ATOM 1511 N N . GLY A 1 193 ? 18.477 -16.140 0.355 1.00 85.38 193 GLY A N 1
ATOM 1512 C CA . GLY A 1 193 ? 19.379 -17.162 0.899 1.00 85.38 193 GLY A CA 1
ATOM 1513 C C . GLY A 1 193 ? 20.848 -16.982 0.501 1.00 85.38 193 GLY A C 1
ATOM 1514 O O . GLY A 1 193 ? 21.639 -17.909 0.663 1.00 85.38 193 GLY A O 1
ATOM 1515 N N . GLY A 1 194 ? 21.222 -15.807 -0.018 1.00 89.88 194 GLY A N 1
ATOM 1516 C CA . GLY A 1 194 ? 22.611 -15.446 -0.282 1.00 89.88 194 GLY A CA 1
ATOM 1517 C C . GLY A 1 194 ? 23.476 -15.497 0.973 1.00 89.88 194 GLY A C 1
ATOM 1518 O O . GLY A 1 194 ? 23.092 -15.008 2.036 1.00 89.88 194 GLY A O 1
ATOM 1519 N N . ARG A 1 195 ? 24.675 -16.073 0.851 1.00 90.69 195 ARG A N 1
ATOM 1520 C CA . ARG A 1 195 ? 25.654 -16.103 1.939 1.00 90.69 195 ARG A CA 1
ATOM 1521 C C . ARG A 1 195 ? 26.438 -14.798 1.957 1.00 90.69 195 ARG A C 1
ATOM 1523 O O . ARG A 1 195 ? 27.126 -14.478 0.990 1.00 90.69 195 ARG A O 1
ATOM 1530 N N . CYS A 1 196 ? 26.367 -14.088 3.076 1.00 89.94 196 CYS A N 1
ATOM 1531 C CA . CYS A 1 196 ? 27.125 -12.865 3.294 1.00 89.94 196 CYS A CA 1
ATOM 1532 C C . CYS A 1 196 ? 28.602 -13.151 3.600 1.00 89.94 196 CYS A C 1
ATOM 1534 O O . CYS A 1 196 ? 28.923 -14.064 4.367 1.00 89.94 196 CYS A O 1
ATOM 1536 N N . ILE A 1 197 ? 29.492 -12.375 2.981 1.00 89.25 197 ILE A N 1
ATOM 1537 C CA . ILE A 1 197 ? 30.946 -12.462 3.106 1.00 89.25 197 ILE A CA 1
ATOM 1538 C C . ILE A 1 197 ? 31.480 -11.059 3.420 1.00 89.25 197 ILE A C 1
ATOM 1540 O O . ILE A 1 197 ? 31.462 -10.170 2.568 1.00 89.25 197 ILE A O 1
ATOM 1544 N N . GLU A 1 198 ? 31.968 -10.864 4.644 1.00 86.25 198 GLU A N 1
ATOM 1545 C CA . GLU A 1 198 ? 32.696 -9.656 5.045 1.00 86.25 198 GLU A CA 1
ATOM 1546 C C . GLU A 1 198 ? 34.136 -9.703 4.517 1.00 86.25 198 GLU A C 1
ATOM 1548 O O . GLU A 1 198 ? 34.851 -10.692 4.687 1.00 86.25 198 GLU A O 1
ATOM 1553 N N . THR A 1 199 ? 34.577 -8.618 3.885 1.00 76.69 199 THR A N 1
ATOM 1554 C CA . THR A 1 199 ? 35.977 -8.385 3.508 1.00 76.69 199 THR A CA 1
ATOM 1555 C C . THR A 1 199 ? 36.545 -7.204 4.302 1.00 76.69 199 THR A C 1
ATOM 1557 O O . THR A 1 199 ? 35.827 -6.527 5.031 1.00 76.69 199 THR A O 1
ATOM 1560 N N . ARG A 1 200 ? 37.851 -6.927 4.169 1.00 74.00 200 ARG A N 1
ATOM 1561 C CA . ARG A 1 200 ? 38.555 -5.908 4.976 1.00 74.00 200 ARG A CA 1
ATOM 1562 C C . ARG A 1 200 ? 37.991 -4.481 4.818 1.00 74.00 200 ARG A C 1
ATOM 1564 O O . ARG A 1 200 ? 38.168 -3.680 5.727 1.00 74.00 200 ARG A O 1
ATOM 1571 N N . TYR A 1 201 ? 37.333 -4.174 3.695 1.00 66.94 201 TYR A N 1
ATOM 1572 C CA . TYR A 1 201 ? 36.773 -2.842 3.399 1.00 66.94 201 TYR A CA 1
ATOM 1573 C C . TYR A 1 201 ? 35.399 -2.876 2.708 1.00 66.94 201 TYR A C 1
ATOM 1575 O O . TYR A 1 201 ? 34.891 -1.831 2.311 1.00 66.94 201 TYR A O 1
ATOM 1583 N N . SER A 1 202 ? 34.809 -4.053 2.495 1.00 72.38 202 SER A N 1
ATOM 1584 C CA . SER A 1 202 ? 33.533 -4.182 1.785 1.00 72.38 202 SER A CA 1
ATOM 1585 C C . SER A 1 202 ? 32.795 -5.461 2.159 1.00 72.38 202 SER A C 1
ATOM 1587 O O . SER A 1 202 ? 33.351 -6.361 2.788 1.00 72.38 202 SER A O 1
ATOM 1589 N N . LEU A 1 203 ? 31.548 -5.559 1.720 1.00 81.81 203 LEU A N 1
ATOM 1590 C CA . LEU A 1 203 ? 30.696 -6.723 1.895 1.00 81.81 203 LEU A CA 1
ATOM 1591 C C . LEU A 1 203 ? 30.340 -7.311 0.525 1.00 81.81 203 LEU A C 1
ATOM 1593 O O . LEU A 1 203 ? 30.125 -6.572 -0.435 1.00 81.81 203 LEU A O 1
ATOM 1597 N N . SER A 1 204 ? 30.280 -8.638 0.424 1.00 83.75 204 SER A N 1
ATOM 1598 C CA . SER A 1 204 ? 29.895 -9.352 -0.798 1.00 83.75 204 SER A CA 1
ATOM 1599 C C . SER A 1 204 ? 28.904 -10.476 -0.494 1.00 83.75 204 SER A C 1
ATOM 1601 O O . SER A 1 204 ? 28.920 -11.049 0.595 1.00 83.75 204 SER A O 1
ATOM 1603 N N . CYS A 1 205 ? 28.046 -10.807 -1.459 1.00 86.88 205 CYS A N 1
ATOM 1604 C CA . CYS A 1 205 ? 27.075 -11.890 -1.346 1.00 86.88 205 CYS A CA 1
ATOM 1605 C C . CYS A 1 205 ? 27.390 -13.010 -2.339 1.00 86.88 205 CYS A C 1
ATOM 1607 O O . CYS A 1 205 ? 27.502 -12.779 -3.541 1.00 86.88 205 CYS A O 1
ATOM 1609 N N . SER A 1 206 ? 27.485 -14.241 -1.837 1.00 92.44 206 SER A N 1
ATOM 1610 C CA . SER A 1 206 ? 27.522 -15.447 -2.664 1.00 92.44 206 SER A CA 1
ATOM 1611 C C . SER A 1 206 ? 26.098 -15.949 -2.885 1.00 92.44 206 SER A C 1
ATOM 1613 O O . SER A 1 206 ? 25.406 -16.315 -1.930 1.00 92.44 206 SER A O 1
ATOM 1615 N N . CYS A 1 207 ? 25.652 -15.923 -4.140 1.00 90.94 207 CYS A N 1
ATOM 1616 C CA . CYS A 1 207 ? 24.268 -16.204 -4.497 1.00 90.94 207 CYS A CA 1
ATOM 1617 C C . CYS A 1 207 ? 24.025 -17.687 -4.789 1.00 90.94 207 CYS A C 1
ATOM 1619 O O . CYS A 1 207 ? 24.838 -18.312 -5.475 1.00 90.94 207 CYS A O 1
ATOM 1621 N N . PRO A 1 208 ? 22.906 -18.260 -4.306 1.00 91.50 208 PRO A N 1
ATOM 1622 C CA . PRO A 1 208 ? 22.479 -19.586 -4.716 1.00 91.50 208 PRO A CA 1
ATOM 1623 C C . PRO A 1 208 ? 22.161 -19.615 -6.212 1.00 91.50 208 PRO A C 1
ATOM 1625 O O . PRO A 1 208 ? 21.877 -18.586 -6.830 1.00 91.50 208 PRO A O 1
ATOM 1628 N N . VAL A 1 209 ? 22.156 -20.818 -6.785 1.00 87.75 209 VAL A N 1
ATOM 1629 C CA . VAL A 1 209 ? 21.809 -21.028 -8.196 1.00 87.75 209 VAL A CA 1
ATOM 1630 C C . VAL A 1 209 ? 20.437 -20.414 -8.502 1.00 87.75 209 VAL A C 1
ATOM 1632 O O . VAL A 1 209 ? 19.465 -20.677 -7.796 1.00 87.75 209 VAL A O 1
ATOM 1635 N N . GLY A 1 210 ? 20.364 -19.606 -9.564 1.00 82.25 210 GLY A N 1
ATOM 1636 C CA . GLY A 1 210 ? 19.136 -18.933 -10.007 1.00 82.25 210 GLY A CA 1
ATOM 1637 C C . GLY A 1 210 ? 18.925 -17.517 -9.456 1.00 82.25 210 GLY A C 1
ATOM 1638 O O . GLY A 1 210 ? 17.961 -16.863 -9.853 1.00 82.25 210 GLY A O 1
ATOM 1639 N N . TYR A 1 211 ? 19.822 -17.024 -8.598 1.00 84.50 211 TYR A N 1
ATOM 1640 C CA . TYR A 1 211 ? 19.820 -15.647 -8.100 1.00 84.50 211 TYR A CA 1
ATOM 1641 C C . TYR A 1 211 ? 21.103 -14.928 -8.497 1.00 84.50 211 TYR A C 1
ATOM 1643 O O . TYR A 1 211 ? 22.181 -15.512 -8.462 1.00 84.50 211 TYR A O 1
ATOM 1651 N N . ASN A 1 212 ? 20.986 -13.645 -8.836 1.00 80.94 212 ASN A N 1
ATOM 1652 C CA . ASN A 1 212 ? 22.111 -12.821 -9.279 1.00 80.94 212 ASN A CA 1
ATOM 1653 C C . ASN A 1 212 ? 22.075 -11.419 -8.650 1.00 80.94 212 ASN A C 1
ATOM 1655 O O . ASN A 1 212 ? 21.154 -11.057 -7.913 1.00 80.94 212 ASN A O 1
ATOM 1659 N N . GLY A 1 213 ? 23.084 -10.609 -8.961 1.00 76.00 213 GLY A N 1
ATOM 1660 C CA . GLY A 1 213 ? 23.245 -9.251 -8.448 1.00 76.00 213 GLY A CA 1
ATOM 1661 C C . GLY A 1 213 ? 24.072 -9.183 -7.158 1.00 76.00 213 GLY A C 1
ATOM 1662 O O . GLY A 1 213 ? 24.292 -10.201 -6.502 1.00 76.00 213 GLY A O 1
ATOM 1663 N N . PRO A 1 214 ? 24.534 -7.980 -6.769 1.00 78.50 214 PRO A N 1
ATOM 1664 C CA . PRO A 1 214 ? 25.457 -7.781 -5.646 1.00 78.50 214 PRO A CA 1
ATOM 1665 C C . PRO A 1 214 ? 24.922 -8.264 -4.292 1.00 78.50 214 PRO A C 1
ATOM 1667 O O . PRO A 1 214 ? 25.710 -8.517 -3.386 1.00 78.50 214 PRO A O 1
ATOM 1670 N N . ARG A 1 215 ? 23.597 -8.399 -4.153 1.00 82.81 215 ARG A N 1
ATOM 1671 C CA . ARG A 1 215 ? 22.919 -8.921 -2.961 1.00 82.81 215 ARG A CA 1
ATOM 1672 C C . ARG A 1 215 ? 21.993 -10.087 -3.276 1.00 82.81 215 ARG A C 1
ATOM 1674 O O . ARG A 1 215 ? 21.077 -10.345 -2.507 1.00 82.81 215 ARG A O 1
ATOM 1681 N N . CYS A 1 216 ? 22.188 -10.775 -4.400 1.00 85.69 216 CYS A N 1
ATOM 1682 C CA . CYS A 1 216 ? 21.318 -11.875 -4.828 1.00 85.69 216 CYS A CA 1
ATOM 1683 C C . CYS A 1 216 ? 19.855 -11.448 -5.025 1.00 85.69 216 CYS A C 1
ATOM 1685 O O . CYS A 1 216 ? 18.937 -12.247 -4.852 1.00 85.69 216 CYS A O 1
ATOM 1687 N N . GLN A 1 217 ? 19.630 -10.171 -5.346 1.00 82.62 217 GLN A N 1
ATOM 1688 C CA . GLN A 1 217 ? 18.305 -9.575 -5.485 1.00 82.62 217 GLN A CA 1
ATOM 1689 C C . GLN A 1 217 ? 17.673 -9.806 -6.861 1.00 82.62 217 GLN A C 1
ATOM 1691 O O . GLN A 1 217 ? 16.457 -9.698 -6.997 1.00 82.62 217 GLN A O 1
ATOM 1696 N N . GLN A 1 218 ? 18.478 -10.090 -7.890 1.00 79.12 218 GLN A N 1
ATOM 1697 C CA . GLN A 1 218 ? 17.961 -10.338 -9.231 1.00 79.12 218 GLN A CA 1
ATOM 1698 C C . GLN A 1 218 ? 17.291 -11.707 -9.261 1.00 79.12 218 GLN A C 1
ATOM 1700 O O . GLN A 1 218 ? 17.887 -12.720 -8.890 1.00 79.12 218 GLN A O 1
ATOM 1705 N N . THR A 1 219 ? 16.046 -11.719 -9.725 1.00 78.25 219 THR A N 1
ATOM 1706 C CA . THR A 1 219 ? 15.245 -12.930 -9.877 1.00 78.25 219 THR A CA 1
ATOM 1707 C C . THR A 1 219 ? 14.691 -12.990 -11.291 1.00 78.25 219 THR A C 1
ATOM 1709 O O . THR A 1 219 ? 14.209 -11.976 -11.791 1.00 78.25 219 THR A O 1
ATOM 1712 N N . SER A 1 220 ? 14.709 -14.165 -11.917 1.00 82.06 220 SER A N 1
ATOM 1713 C CA . SER A 1 220 ? 14.021 -14.376 -13.192 1.00 82.06 220 SER A CA 1
ATOM 1714 C C . SER A 1 220 ? 12.540 -14.668 -12.946 1.00 82.06 220 SER A C 1
ATOM 1716 O O . SER A 1 220 ? 12.168 -15.388 -12.010 1.00 82.06 220 SER A O 1
ATOM 1718 N N . ARG A 1 221 ? 11.675 -14.093 -13.782 1.00 84.75 221 ARG A N 1
ATOM 1719 C CA . ARG A 1 221 ? 10.232 -14.352 -13.791 1.00 84.75 221 ARG A CA 1
ATOM 1720 C C . ARG A 1 221 ? 9.800 -14.682 -15.210 1.00 84.75 221 ARG A C 1
ATOM 1722 O O . ARG A 1 221 ? 10.338 -14.136 -16.167 1.00 84.75 221 ARG A O 1
ATOM 1729 N N . SER A 1 222 ? 8.837 -15.586 -15.333 1.00 88.25 222 SER A N 1
ATOM 1730 C CA . SER A 1 222 ? 8.282 -15.997 -16.620 1.00 88.25 222 SER A CA 1
ATOM 1731 C C . SER A 1 222 ? 6.787 -15.732 -16.624 1.00 88.25 222 SER A C 1
ATOM 1733 O O . SER A 1 222 ? 6.074 -16.158 -15.716 1.00 88.25 222 SER A O 1
ATOM 1735 N N . PHE A 1 223 ? 6.314 -15.059 -17.667 1.00 90.38 223 PHE A N 1
ATOM 1736 C CA . PHE A 1 223 ? 4.912 -14.699 -17.840 1.00 90.38 223 PHE A CA 1
ATOM 1737 C C . PHE A 1 223 ? 4.366 -15.395 -19.088 1.00 90.38 223 PHE A C 1
ATOM 1739 O O . PHE A 1 223 ? 5.045 -15.476 -20.108 1.00 90.38 223 PHE A O 1
ATOM 1746 N N . ARG A 1 224 ? 3.134 -15.916 -19.015 1.00 87.62 224 ARG A N 1
ATOM 1747 C CA . ARG A 1 224 ? 2.465 -16.603 -20.140 1.00 87.62 224 ARG A CA 1
ATOM 1748 C C . ARG A 1 224 ? 1.506 -15.696 -20.928 1.00 87.62 224 ARG A C 1
ATOM 1750 O O . ARG A 1 224 ? 0.731 -16.191 -21.738 1.00 87.62 224 ARG A O 1
ATOM 1757 N N . GLY A 1 225 ? 1.570 -14.382 -20.694 1.00 82.50 225 GLY A N 1
ATOM 1758 C CA . GLY A 1 225 ? 0.811 -13.349 -21.412 1.00 82.50 225 GLY A CA 1
ATOM 1759 C C . GLY A 1 225 ? -0.221 -12.593 -20.569 1.00 82.50 225 GLY A C 1
ATOM 1760 O O . GLY A 1 225 ? -0.477 -11.433 -20.847 1.00 82.50 225 GLY A O 1
ATOM 1761 N N . ASN A 1 226 ? -0.772 -13.205 -19.520 1.00 83.06 226 ASN A N 1
ATOM 1762 C CA . ASN A 1 226 ? -1.766 -12.595 -18.621 1.00 83.06 226 ASN A CA 1
ATOM 1763 C C . ASN A 1 226 ? -1.286 -12.495 -17.162 1.00 83.06 226 ASN A C 1
ATOM 1765 O O . ASN A 1 226 ? -2.098 -12.382 -16.250 1.00 83.06 226 ASN A O 1
ATOM 1769 N N . GLY A 1 227 ? 0.022 -12.608 -16.935 1.00 85.38 227 GLY A N 1
ATOM 1770 C CA . GLY A 1 227 ? 0.619 -12.514 -15.607 1.00 85.38 227 GLY A CA 1
ATOM 1771 C C . GLY A 1 227 ? 1.414 -11.227 -15.454 1.00 85.38 227 GLY A C 1
ATOM 1772 O O . GLY A 1 227 ? 2.004 -10.745 -16.416 1.00 85.38 227 GLY A O 1
ATOM 1773 N N . TRP A 1 228 ? 1.479 -10.727 -14.228 1.00 87.94 228 TRP A N 1
ATOM 1774 C CA . TRP A 1 228 ? 2.314 -9.602 -13.822 1.00 87.94 228 TRP A CA 1
ATOM 1775 C C . TRP A 1 228 ? 2.943 -9.903 -12.463 1.00 87.94 228 TRP A C 1
ATOM 1777 O O . TRP A 1 228 ? 2.553 -10.843 -11.766 1.00 87.94 228 TRP A O 1
ATOM 1787 N N . ALA A 1 229 ? 3.942 -9.116 -12.087 1.00 87.75 229 ALA A N 1
ATOM 1788 C CA . ALA A 1 229 ? 4.538 -9.160 -10.764 1.00 87.75 229 ALA A CA 1
ATOM 1789 C C . ALA A 1 229 ? 4.664 -7.733 -10.244 1.00 87.75 229 ALA A C 1
ATOM 1791 O O . ALA A 1 229 ? 5.147 -6.851 -10.951 1.00 87.75 229 ALA A O 1
ATOM 1792 N N . TRP A 1 230 ? 4.222 -7.512 -9.010 1.00 86.19 230 TRP A N 1
ATOM 1793 C CA . TRP A 1 230 ? 4.373 -6.220 -8.364 1.00 86.19 230 TRP A CA 1
ATOM 1794 C C . TRP A 1 230 ? 5.697 -6.125 -7.628 1.00 86.19 230 TRP A C 1
ATOM 1796 O O . TRP A 1 230 ? 6.088 -7.031 -6.887 1.00 86.19 230 TRP A O 1
ATOM 1806 N N . TYR A 1 231 ? 6.343 -4.983 -7.810 1.00 85.88 231 TYR A N 1
ATOM 1807 C CA . TYR A 1 231 ? 7.576 -4.607 -7.144 1.00 85.88 231 TYR A CA 1
ATOM 1808 C C . TYR A 1 231 ? 7.357 -3.286 -6.404 1.00 85.88 231 TYR A C 1
ATOM 1810 O O . TYR A 1 231 ? 6.471 -2.521 -6.792 1.00 85.88 231 TYR A O 1
ATOM 1818 N N . PRO A 1 232 ? 8.123 -3.016 -5.332 1.00 82.81 232 PRO A N 1
ATOM 1819 C CA . PRO A 1 232 ? 8.171 -1.682 -4.747 1.00 82.81 232 PRO A CA 1
ATOM 1820 C C . PRO A 1 232 ? 8.409 -0.621 -5.829 1.00 82.81 232 PRO A C 1
ATOM 1822 O O . PRO A 1 232 ? 9.144 -0.876 -6.787 1.00 82.81 232 PRO A O 1
ATOM 1825 N N . ALA A 1 233 ? 7.774 0.541 -5.675 1.00 82.19 233 ALA A N 1
ATOM 1826 C CA . ALA A 1 233 ? 7.967 1.663 -6.585 1.00 82.19 233 ALA A CA 1
ATOM 1827 C C . ALA A 1 233 ? 9.443 2.092 -6.616 1.00 82.19 233 ALA A C 1
ATOM 1829 O O . ALA A 1 233 ? 10.179 1.896 -5.645 1.00 82.19 233 ALA A O 1
ATOM 1830 N N . LEU A 1 234 ? 9.876 2.658 -7.744 1.00 80.56 234 LEU A N 1
ATOM 1831 C CA . LEU A 1 234 ? 11.224 3.206 -7.865 1.00 80.56 234 LEU A CA 1
ATOM 1832 C C . LEU A 1 234 ? 11.370 4.415 -6.932 1.00 80.56 234 LEU A C 1
ATOM 1834 O O . LEU A 1 234 ? 10.517 5.296 -6.923 1.00 80.56 234 LEU A O 1
ATOM 1838 N N . GLU A 1 235 ? 12.452 4.460 -6.153 1.00 75.56 235 GLU A N 1
ATOM 1839 C CA . GLU A 1 235 ? 12.727 5.594 -5.263 1.00 75.56 235 GLU A CA 1
ATOM 1840 C C . GLU A 1 235 ? 13.058 6.871 -6.060 1.00 75.56 235 GLU A C 1
ATOM 1842 O O . GLU A 1 235 ? 13.782 6.835 -7.064 1.00 75.56 235 GLU A O 1
ATOM 1847 N N . MET A 1 236 ? 12.558 8.016 -5.582 1.00 69.62 236 MET A N 1
ATOM 1848 C CA . MET A 1 236 ? 12.748 9.334 -6.198 1.00 69.62 236 MET A CA 1
ATOM 1849 C C . MET A 1 236 ? 14.147 9.892 -5.898 1.00 69.62 236 MET A C 1
ATOM 1851 O O . MET A 1 236 ? 14.362 10.676 -4.971 1.00 69.62 236 MET A O 1
ATOM 1855 N N . CYS A 1 237 ? 15.129 9.486 -6.701 1.00 70.56 237 CYS A N 1
ATOM 1856 C CA . CYS A 1 237 ? 16.506 9.970 -6.612 1.00 70.56 237 CYS A CA 1
ATOM 1857 C C . CYS A 1 237 ? 16.870 10.857 -7.813 1.00 70.56 237 CYS A C 1
ATOM 1859 O O . CYS A 1 237 ? 16.538 10.542 -8.952 1.00 70.56 237 CYS A O 1
ATOM 1861 N N . TYR A 1 238 ? 17.645 11.927 -7.583 1.00 66.88 238 TYR A N 1
ATOM 1862 C CA . TYR A 1 238 ? 18.033 12.912 -8.619 1.00 66.88 238 TYR A CA 1
ATOM 1863 C C . TYR A 1 238 ? 18.737 12.300 -9.851 1.00 66.88 238 TYR A C 1
ATOM 1865 O O . TYR A 1 238 ? 18.730 12.857 -10.945 1.00 66.88 238 TYR A O 1
ATOM 1873 N N . LYS A 1 239 ? 19.374 11.138 -9.683 1.00 68.62 239 LYS A N 1
ATOM 1874 C CA . LYS A 1 239 ? 19.882 10.310 -10.780 1.00 68.62 239 LYS A CA 1
ATOM 1875 C C . LYS A 1 239 ? 19.450 8.878 -10.497 1.00 68.62 239 LYS A C 1
ATOM 1877 O O . LYS A 1 239 ? 19.775 8.363 -9.431 1.00 68.62 239 LYS A O 1
ATOM 1882 N N . SER A 1 240 ? 18.831 8.222 -11.467 1.00 69.56 240 SER A N 1
ATOM 1883 C CA . SER A 1 240 ? 18.408 6.821 -11.366 1.00 69.56 240 SER A CA 1
ATOM 1884 C C . SER A 1 240 ? 18.894 6.043 -12.585 1.00 69.56 240 SER A C 1
ATOM 1886 O O . SER A 1 240 ? 19.023 6.601 -13.671 1.00 69.56 240 SER A O 1
ATOM 1888 N N . HIS A 1 241 ? 19.229 4.766 -12.394 1.00 75.44 241 HIS A N 1
ATOM 1889 C CA . HIS A 1 241 ? 19.625 3.866 -13.476 1.00 75.44 241 HIS A CA 1
ATOM 1890 C C . HIS A 1 241 ? 18.807 2.584 -13.361 1.00 75.44 241 HIS A C 1
ATOM 1892 O O . HIS A 1 241 ? 18.898 1.882 -12.354 1.00 75.44 241 HIS A O 1
ATOM 1898 N N . LEU A 1 242 ? 18.016 2.291 -14.389 1.00 79.12 242 LEU A N 1
ATOM 1899 C CA . LEU A 1 242 ? 17.199 1.090 -14.485 1.00 79.12 242 LEU A CA 1
ATOM 1900 C C . LEU A 1 242 ? 17.759 0.196 -15.591 1.00 79.12 242 LEU A C 1
ATOM 1902 O O . LEU A 1 242 ? 17.979 0.648 -16.711 1.00 79.12 242 LEU A O 1
ATOM 1906 N N . SER A 1 243 ? 17.971 -1.077 -15.276 1.00 83.25 243 SER A N 1
ATOM 1907 C CA . SER A 1 243 ? 18.411 -2.088 -16.237 1.00 83.25 243 SER A CA 1
ATOM 1908 C C . SER A 1 243 ? 17.737 -3.416 -15.935 1.00 83.25 243 SER A C 1
ATOM 1910 O O . SER A 1 243 ? 17.732 -3.852 -14.782 1.00 83.25 243 SER A O 1
ATOM 1912 N N . PHE A 1 244 ? 17.215 -4.071 -16.964 1.00 85.06 244 PHE A N 1
ATOM 1913 C CA . PHE A 1 244 ? 16.663 -5.416 -16.883 1.00 85.06 244 PHE A CA 1
ATOM 1914 C C . PHE A 1 244 ? 16.941 -6.168 -18.186 1.00 85.06 244 PHE A C 1
ATOM 1916 O O . PHE A 1 244 ? 17.202 -5.560 -19.223 1.00 85.06 244 PHE A O 1
ATOM 1923 N N . GLU A 1 245 ? 16.879 -7.491 -18.117 1.00 87.44 245 GLU A N 1
ATOM 1924 C CA . GLU A 1 245 ? 17.022 -8.387 -19.261 1.00 87.44 245 GLU A CA 1
ATOM 1925 C C . GLU A 1 245 ? 15.689 -9.100 -19.491 1.00 87.44 245 GLU A C 1
ATOM 1927 O O . GLU A 1 245 ? 14.976 -9.425 -18.536 1.00 87.44 245 GLU A O 1
ATOM 1932 N N . PHE A 1 246 ? 15.337 -9.333 -20.752 1.00 91.44 246 PHE A N 1
ATOM 1933 C CA . PHE A 1 246 ? 14.117 -10.041 -21.119 1.00 91.44 246 PHE A CA 1
ATOM 1934 C C . PHE A 1 246 ? 14.360 -10.942 -22.329 1.00 91.44 246 PHE A C 1
ATOM 1936 O O . PHE A 1 246 ? 15.297 -10.739 -23.095 1.00 91.44 246 PHE A O 1
ATOM 1943 N N . ILE A 1 247 ? 13.488 -11.935 -22.485 1.00 92.31 247 ILE A N 1
ATOM 1944 C CA . ILE A 1 247 ? 13.441 -12.843 -23.629 1.00 92.31 247 ILE A CA 1
ATOM 1945 C C . ILE A 1 247 ? 11.971 -13.062 -23.986 1.00 92.31 247 ILE A C 1
ATOM 1947 O O . ILE A 1 247 ? 11.149 -13.340 -23.109 1.00 92.31 247 ILE A O 1
ATOM 1951 N N . THR A 1 248 ? 11.601 -12.877 -25.251 1.00 94.12 248 THR A N 1
ATOM 1952 C CA . THR A 1 248 ? 10.207 -13.005 -25.693 1.00 94.12 248 THR A CA 1
ATOM 1953 C C . THR A 1 248 ? 10.123 -13.366 -27.170 1.00 94.12 248 THR A C 1
ATOM 1955 O O . THR A 1 248 ? 11.012 -13.043 -27.942 1.00 94.12 248 THR A O 1
ATOM 1958 N N . ARG A 1 249 ? 9.018 -14.010 -27.562 1.00 94.62 249 ARG A N 1
ATOM 1959 C CA . ARG A 1 249 ? 8.621 -14.221 -28.969 1.00 94.62 249 ARG A CA 1
ATOM 1960 C C . ARG A 1 249 ? 7.420 -13.368 -29.380 1.00 94.62 249 ARG A C 1
ATOM 1962 O O . ARG A 1 249 ? 6.781 -13.619 -30.399 1.00 94.62 249 ARG A O 1
ATOM 1969 N N . LYS A 1 250 ? 7.002 -12.450 -28.509 1.00 95.06 250 LYS A N 1
ATOM 1970 C CA . LYS A 1 250 ? 5.895 -11.526 -28.754 1.00 95.06 250 LYS A CA 1
ATOM 1971 C C . LYS A 1 250 ? 6.484 -10.189 -29.165 1.00 95.06 250 LYS A C 1
ATOM 1973 O O . LYS A 1 250 ? 7.263 -9.635 -28.401 1.00 95.06 250 LYS A O 1
ATOM 1978 N N . ALA A 1 251 ? 6.073 -9.696 -30.329 1.00 95.19 251 ALA A N 1
ATOM 1979 C CA . ALA A 1 251 ? 6.491 -8.405 -30.867 1.00 95.19 251 ALA A CA 1
ATOM 1980 C C . ALA A 1 251 ? 5.945 -7.212 -30.065 1.00 95.19 251 ALA A C 1
ATOM 1982 O O . ALA A 1 251 ? 6.557 -6.148 -30.067 1.00 95.19 251 ALA A O 1
ATOM 1983 N N . ASP A 1 252 ? 4.818 -7.394 -29.375 1.00 95.50 252 ASP A N 1
ATOM 1984 C CA . ASP A 1 252 ? 4.133 -6.340 -28.631 1.00 95.50 252 ASP A CA 1
ATOM 1985 C C . ASP A 1 252 ? 3.902 -6.759 -27.173 1.00 95.50 252 ASP A C 1
ATOM 1987 O O . ASP A 1 252 ? 3.471 -7.888 -26.904 1.00 95.50 252 ASP A O 1
ATOM 1991 N N . GLY A 1 253 ? 4.173 -5.852 -26.231 1.00 93.50 253 GLY A N 1
ATOM 1992 C CA . GLY A 1 253 ? 3.891 -6.070 -24.812 1.00 93.50 253 GLY A CA 1
ATOM 1993 C C . GLY A 1 253 ? 4.554 -5.069 -23.865 1.00 93.50 253 GLY A C 1
ATOM 1994 O O . GLY A 1 253 ? 5.609 -4.512 -24.160 1.00 93.50 253 GLY A O 1
ATOM 1995 N N . LEU A 1 254 ? 3.943 -4.878 -22.694 1.00 93.94 254 LEU A N 1
ATOM 1996 C CA . LEU A 1 254 ? 4.494 -4.079 -21.599 1.00 93.94 254 LEU A CA 1
ATOM 1997 C C . LEU A 1 254 ? 5.532 -4.899 -20.820 1.00 93.94 254 LEU A C 1
ATOM 1999 O O . LEU A 1 254 ? 5.232 -6.000 -20.358 1.00 93.94 254 LEU A O 1
ATOM 2003 N N . LEU A 1 255 ? 6.744 -4.364 -20.671 1.00 92.88 255 LEU A N 1
ATOM 2004 C CA . LEU A 1 255 ? 7.847 -5.010 -19.951 1.00 92.88 255 LEU A CA 1
ATOM 2005 C C . LEU A 1 255 ? 7.983 -4.473 -18.524 1.00 92.88 255 LEU A C 1
ATOM 2007 O O . LEU A 1 255 ? 8.220 -5.239 -17.592 1.00 92.88 255 LEU A O 1
ATOM 2011 N N . LEU A 1 256 ? 7.826 -3.161 -18.352 1.00 93.06 256 LEU A N 1
ATOM 2012 C CA . LEU A 1 256 ? 7.900 -2.492 -17.059 1.00 93.06 256 LEU A CA 1
ATOM 2013 C C . LEU A 1 256 ? 6.940 -1.310 -17.036 1.00 93.06 256 LEU A C 1
ATOM 2015 O O . LEU A 1 256 ? 6.892 -0.541 -17.989 1.00 93.06 256 LEU A O 1
ATOM 2019 N N . TYR A 1 257 ? 6.222 -1.157 -15.928 1.00 92.31 257 TYR A N 1
ATOM 2020 C CA . TYR A 1 257 ? 5.382 -0.003 -15.654 1.00 92.31 257 TYR A CA 1
ATOM 2021 C C . TYR A 1 257 ? 5.599 0.445 -14.213 1.00 92.31 257 TYR A C 1
ATOM 2023 O O . TYR A 1 257 ? 5.486 -0.358 -13.285 1.00 92.31 257 TYR A O 1
ATOM 2031 N N . ASN A 1 258 ? 5.927 1.717 -14.031 1.00 89.94 258 ASN A N 1
ATOM 2032 C CA . ASN A 1 258 ? 6.001 2.364 -12.734 1.00 89.94 258 ASN A CA 1
ATOM 2033 C C . ASN A 1 258 ? 5.179 3.646 -12.807 1.00 89.94 258 ASN A C 1
ATOM 2035 O O . ASN A 1 258 ? 5.602 4.599 -13.443 1.00 89.94 258 ASN A O 1
ATOM 2039 N N . GLY A 1 259 ? 3.998 3.626 -12.203 1.00 88.06 259 GLY A N 1
ATOM 2040 C CA . GLY A 1 259 ? 3.035 4.719 -12.227 1.00 88.06 259 GLY A CA 1
ATOM 2041 C C . GLY A 1 259 ? 1.705 4.284 -11.600 1.00 88.06 259 GLY A C 1
ATOM 2042 O O . GLY A 1 259 ? 1.612 3.157 -11.089 1.00 88.06 259 GLY A O 1
ATOM 2043 N N . PRO A 1 260 ? 0.681 5.149 -11.626 1.00 83.44 260 PRO A N 1
ATOM 2044 C CA . PRO A 1 260 ? -0.647 4.846 -11.100 1.00 83.44 260 PRO A CA 1
ATOM 2045 C C . PRO A 1 260 ? -1.294 3.643 -11.803 1.00 83.44 260 PRO A C 1
ATOM 2047 O O . PRO A 1 260 ? -1.426 3.610 -13.020 1.00 83.44 260 PRO A O 1
ATOM 2050 N N . ILE A 1 261 ? -1.735 2.642 -11.038 1.00 81.12 261 ILE A N 1
ATOM 2051 C CA . ILE A 1 261 ? -2.426 1.455 -11.590 1.00 81.12 261 ILE A CA 1
ATOM 2052 C C . ILE A 1 261 ? -3.942 1.639 -11.720 1.00 81.12 261 ILE A C 1
ATOM 2054 O O . ILE A 1 261 ? -4.610 0.832 -12.364 1.00 81.12 261 ILE A O 1
ATOM 2058 N N . VAL A 1 262 ? -4.477 2.686 -11.097 1.00 78.25 262 VAL A N 1
ATOM 2059 C CA . VAL A 1 262 ? -5.870 3.115 -11.206 1.00 78.25 262 VAL A CA 1
ATOM 2060 C C . VAL A 1 262 ? -5.882 4.578 -11.647 1.00 78.25 262 VAL A C 1
ATOM 2062 O O . VAL A 1 262 ? -5.001 5.334 -11.225 1.00 78.25 262 VAL A O 1
ATOM 2065 N N . PRO A 1 263 ? -6.830 4.991 -12.504 1.00 71.12 263 PRO A N 1
ATOM 2066 C CA . PRO A 1 263 ? -7.008 6.400 -12.824 1.00 71.12 263 PRO A CA 1
ATOM 2067 C C . PRO A 1 263 ? -7.279 7.211 -11.547 1.00 71.12 263 PRO A C 1
ATOM 2069 O O . PRO A 1 263 ? -7.981 6.705 -10.668 1.00 71.12 263 PRO A O 1
ATOM 2072 N N . PRO A 1 264 ? -6.755 8.443 -11.434 1.00 67.50 264 PRO A N 1
ATOM 2073 C CA . PRO A 1 264 ? -7.091 9.317 -10.316 1.00 67.50 264 PRO A CA 1
ATOM 2074 C C . PRO A 1 264 ? -8.585 9.654 -10.334 1.00 67.50 264 PRO A C 1
ATOM 2076 O O . PRO A 1 264 ? -9.196 9.780 -11.402 1.00 67.50 264 PRO A O 1
ATOM 2079 N N . GLU A 1 265 ? -9.175 9.821 -9.152 1.00 68.81 265 GLU A N 1
ATOM 2080 C CA . GLU A 1 265 ? -10.542 10.329 -9.040 1.00 68.81 265 GLU A CA 1
ATOM 2081 C C . GLU A 1 265 ? -10.609 11.788 -9.520 1.00 68.81 265 GLU A C 1
ATOM 2083 O O . GLU A 1 265 ? -9.633 12.533 -9.452 1.00 68.81 265 GLU A O 1
ATOM 2088 N N . THR A 1 266 ? -11.774 12.234 -9.999 1.00 60.72 266 THR A N 1
ATOM 2089 C CA . THR A 1 266 ? -11.945 13.578 -10.590 1.00 60.72 266 THR A CA 1
ATOM 2090 C C . THR A 1 266 ? -11.628 14.735 -9.640 1.00 60.72 266 THR A C 1
ATOM 2092 O O . THR A 1 266 ? -11.393 15.849 -10.102 1.00 60.72 266 THR A O 1
ATOM 2095 N N . GLU A 1 267 ? -11.658 14.490 -8.329 1.00 63.34 267 GLU A N 1
ATOM 2096 C CA . GLU A 1 267 ? -11.380 15.478 -7.278 1.00 63.34 267 GLU A CA 1
ATOM 2097 C C . GLU A 1 267 ? -9.950 15.374 -6.715 1.00 63.34 267 GLU A C 1
ATOM 2099 O O . GLU A 1 267 ? -9.543 16.211 -5.908 1.00 63.34 267 GLU A O 1
ATOM 2104 N N . GLU A 1 268 ? -9.170 14.375 -7.140 1.00 64.88 268 GLU A N 1
ATOM 2105 C CA . GLU A 1 268 ? -7.784 14.195 -6.717 1.00 64.88 268 GLU A CA 1
ATOM 2106 C C . GLU A 1 268 ? -6.821 14.970 -7.626 1.00 64.88 268 GLU A C 1
ATOM 2108 O O . GLU A 1 268 ? -7.029 15.133 -8.830 1.00 64.88 268 GLU A O 1
ATOM 2113 N N . ILE A 1 269 ? -5.726 15.459 -7.040 1.00 60.78 269 ILE A N 1
ATOM 2114 C CA . ILE A 1 269 ? -4.630 16.058 -7.804 1.00 60.78 269 ILE A CA 1
ATOM 2115 C C . ILE A 1 269 ? -4.048 14.956 -8.699 1.00 60.78 269 ILE A C 1
ATOM 2117 O O . ILE A 1 269 ? -3.583 13.938 -8.190 1.00 60.78 269 ILE A O 1
ATOM 2121 N N . MET A 1 270 ? -4.068 15.150 -10.023 1.00 63.22 270 MET A N 1
ATOM 2122 C CA . MET A 1 270 ? -3.495 14.186 -10.965 1.00 63.22 270 MET A CA 1
ATOM 2123 C C . MET A 1 270 ? -1.976 14.101 -10.791 1.00 63.22 270 MET A C 1
ATOM 2125 O O . MET A 1 270 ? -1.233 14.879 -11.384 1.00 63.22 270 MET A O 1
ATOM 2129 N N . VAL A 1 271 ? -1.514 13.120 -10.016 1.00 68.69 271 VAL A N 1
ATOM 2130 C CA . VAL A 1 271 ? -0.146 12.607 -10.120 1.00 68.69 271 VAL A CA 1
ATOM 2131 C C . VAL A 1 271 ? -0.172 11.551 -11.216 1.00 68.69 271 VAL A C 1
ATOM 2133 O O . VAL A 1 271 ? -0.491 10.390 -10.974 1.00 68.69 271 VAL A O 1
ATOM 2136 N N . SER A 1 272 ? 0.072 11.983 -12.451 1.00 72.81 272 SER A N 1
ATOM 2137 C CA . SER A 1 272 ? 0.095 11.112 -13.629 1.00 72.81 272 SER A CA 1
ATOM 2138 C C . SER A 1 272 ? 1.508 10.688 -14.009 1.00 72.81 272 SER A C 1
ATOM 2140 O O . SER A 1 272 ? 1.715 10.259 -15.138 1.00 72.81 272 SER A O 1
ATOM 2142 N N . ASP A 1 273 ? 2.475 10.839 -13.106 1.00 85.44 273 ASP A N 1
ATOM 2143 C CA . ASP A 1 273 ? 3.864 10.500 -13.375 1.00 85.44 273 ASP A CA 1
ATOM 2144 C C . ASP A 1 273 ? 3.998 9.002 -13.626 1.00 85.44 273 ASP A C 1
ATOM 2146 O O . ASP A 1 273 ? 3.550 8.173 -12.827 1.00 85.44 273 ASP A O 1
ATOM 2150 N N . TYR A 1 274 ? 4.613 8.638 -14.747 1.00 90.12 274 TYR A N 1
ATOM 2151 C CA . TYR A 1 274 ? 4.861 7.239 -15.047 1.00 90.12 274 TYR A CA 1
ATOM 2152 C C . TYR A 1 274 ? 6.098 7.020 -15.904 1.00 90.12 274 TYR A C 1
ATOM 2154 O O . TYR A 1 274 ? 6.522 7.859 -16.696 1.00 90.12 274 TYR A O 1
ATOM 2162 N N . ILE A 1 275 ? 6.646 5.817 -15.771 1.00 91.81 275 ILE A N 1
ATOM 2163 C CA . ILE A 1 275 ? 7.662 5.253 -16.648 1.00 91.81 275 ILE A CA 1
ATOM 2164 C C . ILE A 1 275 ? 7.114 3.933 -17.181 1.00 91.81 275 ILE A C 1
ATOM 2166 O O . ILE A 1 275 ? 6.794 3.032 -16.403 1.00 91.81 275 ILE A O 1
ATOM 2170 N N . ALA A 1 276 ? 7.040 3.796 -18.501 1.00 94.06 276 ALA A N 1
ATOM 2171 C CA . ALA A 1 276 ? 6.692 2.544 -19.159 1.00 94.06 276 ALA A CA 1
ATOM 2172 C C . ALA A 1 276 ? 7.786 2.129 -20.143 1.00 94.06 276 ALA A C 1
ATOM 2174 O O . ALA A 1 276 ? 8.243 2.928 -20.960 1.00 94.06 276 ALA A O 1
ATOM 2175 N N . VAL A 1 277 ? 8.197 0.865 -20.080 1.00 94.94 277 VAL A N 1
ATOM 2176 C CA . VAL A 1 277 ? 9.046 0.240 -21.096 1.00 94.94 277 VAL A CA 1
ATOM 2177 C C . VAL A 1 277 ? 8.230 -0.830 -21.793 1.00 94.94 277 VAL A C 1
ATOM 2179 O O . VAL A 1 277 ? 7.762 -1.779 -21.164 1.00 94.94 277 VAL A O 1
ATOM 2182 N N . GLU A 1 278 ? 8.078 -0.675 -23.097 1.00 95.62 278 GLU A N 1
ATOM 2183 C CA . GLU A 1 278 ? 7.244 -1.499 -23.958 1.00 95.62 278 GLU A CA 1
ATOM 2184 C C . GLU A 1 278 ? 8.073 -2.058 -25.111 1.00 95.62 278 GLU A C 1
ATOM 2186 O O . GLU A 1 278 ? 9.097 -1.496 -25.512 1.00 95.62 278 GLU A O 1
ATOM 2191 N N . LEU A 1 279 ? 7.595 -3.158 -25.675 1.00 95.62 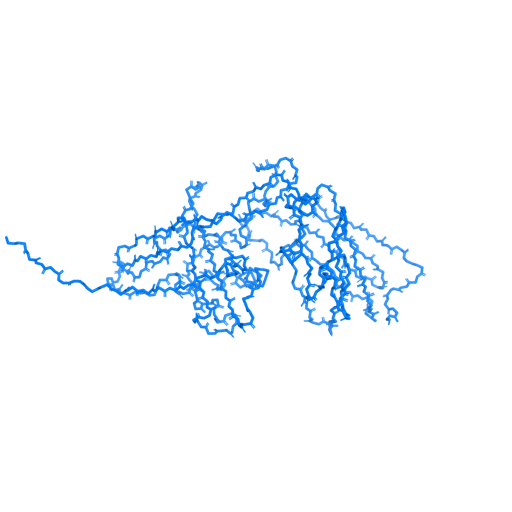279 LEU A N 1
ATOM 2192 C CA . LEU A 1 279 ? 7.966 -3.596 -27.007 1.00 95.62 279 LEU A CA 1
ATOM 2193 C C . LEU A 1 279 ? 6.809 -3.253 -27.948 1.00 95.62 279 LEU A C 1
ATOM 2195 O O . LEU A 1 279 ? 5.667 -3.607 -27.661 1.00 95.62 279 LEU A O 1
ATOM 2199 N N . GLU A 1 280 ? 7.103 -2.561 -29.047 1.00 95.62 280 GLU A N 1
ATOM 2200 C CA . GLU A 1 280 ? 6.151 -2.275 -30.121 1.00 95.62 280 GLU A CA 1
ATOM 2201 C C . GLU A 1 280 ? 6.742 -2.792 -31.435 1.00 95.62 280 GLU A C 1
ATOM 2203 O O . GLU A 1 280 ? 7.806 -2.343 -31.876 1.00 95.62 280 GLU A O 1
ATOM 2208 N N . ARG A 1 281 ? 6.067 -3.757 -32.068 1.00 95.06 281 ARG A N 1
ATOM 2209 C CA . ARG A 1 281 ? 6.511 -4.412 -33.312 1.00 95.06 281 ARG A CA 1
ATOM 2210 C C . ARG A 1 281 ? 7.955 -4.931 -33.243 1.00 95.06 281 ARG A C 1
ATOM 2212 O O . ARG A 1 281 ? 8.703 -4.830 -34.214 1.00 95.06 281 ARG A O 1
ATOM 2219 N N . GLY A 1 282 ? 8.354 -5.453 -32.086 1.00 95.06 282 GLY A N 1
ATOM 2220 C CA . GLY A 1 282 ? 9.678 -6.015 -31.835 1.00 95.06 282 GLY A CA 1
ATOM 2221 C C . GLY A 1 282 ? 10.757 -4.981 -31.496 1.00 95.06 282 GLY A C 1
ATOM 2222 O O . GLY A 1 282 ? 11.923 -5.353 -31.366 1.00 95.06 282 GLY A O 1
ATOM 2223 N N . TYR A 1 283 ? 10.404 -3.701 -31.334 1.00 96.00 283 TYR A N 1
ATOM 2224 C CA . TYR A 1 283 ? 11.344 -2.625 -31.012 1.00 96.00 283 TYR A CA 1
ATOM 2225 C C . TYR A 1 283 ? 11.029 -1.978 -29.657 1.00 96.00 283 TYR A C 1
ATOM 2227 O O . TYR A 1 283 ? 9.862 -1.694 -29.381 1.00 96.00 283 TYR A O 1
ATOM 2235 N N . PRO A 1 284 ? 12.039 -1.710 -28.807 1.00 95.31 284 PRO A N 1
ATOM 2236 C CA . PRO A 1 284 ? 11.810 -1.066 -27.520 1.00 95.31 284 PRO A CA 1
ATOM 2237 C C . PRO A 1 284 ? 11.320 0.375 -27.650 1.00 95.31 284 PRO A C 1
ATOM 2239 O O . PRO A 1 284 ? 11.874 1.183 -28.410 1.00 95.31 284 PRO A O 1
ATOM 2242 N N . ARG A 1 285 ? 10.334 0.703 -26.823 1.00 95.62 285 ARG A N 1
ATOM 2243 C CA . ARG A 1 285 ? 9.745 2.028 -26.660 1.00 95.62 285 ARG A CA 1
ATOM 2244 C C . ARG A 1 285 ? 9.719 2.368 -25.172 1.00 95.62 285 ARG A C 1
ATOM 2246 O O . ARG A 1 285 ? 9.254 1.576 -24.359 1.00 95.62 285 ARG A O 1
ATOM 2253 N N . LEU A 1 286 ? 10.252 3.529 -24.821 1.00 94.19 286 LEU A N 1
ATOM 2254 C CA . LEU A 1 286 ? 10.247 4.080 -23.470 1.00 94.19 286 LEU A CA 1
ATOM 2255 C C . LEU A 1 286 ? 9.324 5.298 -23.451 1.00 94.19 286 LEU A C 1
ATOM 2257 O O . LEU A 1 286 ? 9.506 6.219 -24.247 1.00 94.19 286 LEU A O 1
ATOM 2261 N N . LEU A 1 287 ? 8.356 5.282 -22.543 1.00 93.25 287 LEU A N 1
ATOM 2262 C CA . LEU A 1 287 ? 7.444 6.382 -22.259 1.00 93.25 287 LEU A CA 1
ATOM 2263 C C . LEU A 1 287 ? 7.736 6.912 -20.865 1.00 93.25 287 LEU A C 1
ATOM 2265 O O . LEU A 1 287 ? 7.866 6.128 -19.924 1.00 93.25 287 LEU A O 1
ATOM 2269 N N . ILE A 1 288 ? 7.864 8.228 -20.749 1.00 90.62 288 ILE A N 1
ATOM 2270 C CA . ILE A 1 288 ? 8.105 8.904 -19.478 1.00 90.62 288 ILE A CA 1
ATOM 2271 C C . ILE A 1 288 ? 7.202 10.125 -19.408 1.00 90.62 288 ILE A C 1
ATOM 2273 O O . ILE A 1 288 ? 7.223 10.949 -20.318 1.00 90.62 288 ILE A O 1
ATOM 2277 N N . ASP A 1 289 ? 6.467 10.268 -18.317 1.00 87.88 289 ASP A N 1
ATOM 2278 C CA . ASP A 1 289 ? 5.746 11.488 -17.975 1.00 87.88 289 ASP A CA 1
ATOM 2279 C C . ASP A 1 289 ? 6.076 11.863 -16.530 1.00 87.88 289 ASP A C 1
ATOM 2281 O O . ASP A 1 289 ? 6.032 11.008 -15.649 1.00 87.88 289 ASP A O 1
ATOM 2285 N N . PHE A 1 290 ? 6.439 13.126 -16.315 1.00 82.69 290 PHE A N 1
ATOM 2286 C CA . PHE A 1 290 ? 6.689 13.723 -14.996 1.00 82.69 290 PHE A CA 1
ATOM 2287 C C . PHE A 1 290 ? 5.858 15.010 -14.828 1.00 82.69 290 PHE A C 1
ATOM 2289 O O . PHE A 1 290 ? 6.347 16.033 -14.353 1.00 82.69 290 PHE A O 1
ATOM 2296 N N . GLY A 1 291 ? 4.648 15.032 -15.399 1.00 76.88 291 GLY A N 1
ATOM 2297 C CA . GLY A 1 291 ? 3.695 16.138 -15.269 1.00 76.88 291 GLY A CA 1
ATOM 2298 C C . GLY A 1 291 ? 3.789 17.225 -16.346 1.00 76.88 291 GLY A C 1
ATOM 2299 O O . GLY A 1 291 ? 3.038 18.198 -16.304 1.00 76.88 291 GLY A O 1
ATOM 2300 N N . SER A 1 292 ? 4.675 17.075 -17.339 1.00 80.69 292 SER A N 1
ATOM 2301 C CA . SER A 1 292 ? 4.800 18.005 -18.483 1.00 80.69 292 SER A CA 1
ATOM 2302 C C . SER A 1 292 ? 4.347 17.404 -19.818 1.00 80.69 292 SER A C 1
ATOM 2304 O O . SER A 1 292 ? 4.453 18.054 -20.862 1.00 80.69 292 SER A O 1
ATOM 2306 N N . GLY A 1 293 ? 3.799 16.188 -19.778 1.00 81.19 293 GLY A N 1
ATOM 2307 C CA . GLY A 1 293 ? 3.391 15.422 -20.941 1.00 81.19 293 GLY A CA 1
ATOM 2308 C C . GLY A 1 293 ? 4.359 14.283 -21.243 1.00 81.19 293 GLY A C 1
ATOM 2309 O O . GLY A 1 293 ? 5.517 14.263 -20.824 1.00 81.19 293 GLY A O 1
ATOM 2310 N N . THR A 1 294 ? 3.859 13.316 -22.003 1.00 88.19 294 THR A N 1
ATOM 2311 C CA . THR A 1 294 ? 4.579 12.074 -22.262 1.00 88.19 294 THR A CA 1
ATOM 2312 C C . THR A 1 294 ? 5.704 12.2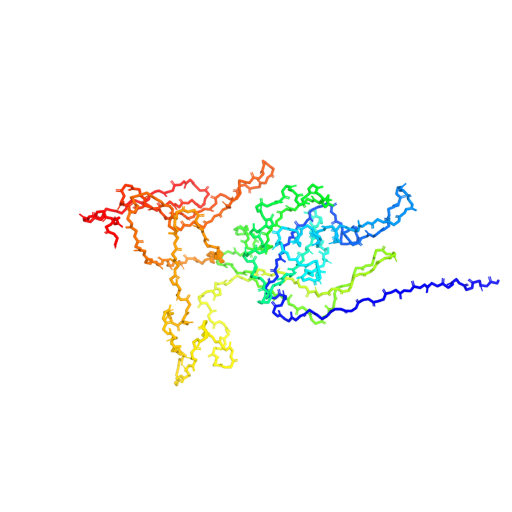81 -23.279 1.00 88.19 294 THR A C 1
ATOM 2314 O O . THR A 1 294 ? 5.467 12.570 -24.454 1.00 88.19 294 THR A O 1
ATOM 2317 N N . LEU A 1 295 ? 6.940 12.063 -22.836 1.00 91.25 295 LEU A N 1
ATOM 2318 C CA . LEU A 1 295 ? 8.116 11.892 -23.678 1.00 91.25 295 LEU A CA 1
ATOM 2319 C C . LEU A 1 295 ? 8.183 10.451 -24.190 1.00 91.25 295 LEU A C 1
ATOM 2321 O O . LEU A 1 295 ? 8.125 9.498 -23.415 1.00 91.25 295 LEU A O 1
ATOM 2325 N N . GLU A 1 296 ? 8.394 10.298 -25.495 1.00 94.62 296 GLU A N 1
ATOM 2326 C CA . GLU A 1 296 ? 8.591 9.001 -26.135 1.00 94.62 296 GLU A CA 1
ATOM 2327 C C . GLU A 1 296 ? 10.015 8.863 -26.682 1.00 94.62 296 GLU A C 1
ATOM 2329 O O . GLU A 1 296 ? 10.489 9.680 -27.474 1.00 94.62 296 GLU A O 1
ATOM 2334 N N . LEU A 1 297 ? 10.685 7.776 -26.304 1.00 93.25 297 LEU A N 1
ATOM 2335 C CA . LEU A 1 297 ? 11.994 7.387 -26.811 1.00 93.25 297 LEU A CA 1
ATOM 2336 C C . LEU A 1 297 ? 11.901 6.011 -27.470 1.00 93.25 297 LEU A C 1
ATOM 2338 O O . LEU A 1 297 ? 11.580 5.013 -26.828 1.00 93.25 297 LEU A O 1
ATOM 2342 N N . ARG A 1 298 ? 12.222 5.943 -28.764 1.00 93.69 298 ARG A N 1
ATOM 2343 C CA . ARG A 1 298 ? 12.283 4.686 -29.522 1.00 93.69 298 ARG A CA 1
ATOM 2344 C C . ARG A 1 298 ? 13.726 4.268 -29.740 1.00 93.69 298 ARG A C 1
ATOM 2346 O O . ARG A 1 298 ? 14.521 5.031 -30.291 1.00 93.69 298 ARG A O 1
ATOM 2353 N N . VAL A 1 299 ? 14.052 3.033 -29.375 1.00 90.25 299 VAL A N 1
ATOM 2354 C CA . VAL A 1 299 ? 15.396 2.484 -29.573 1.00 90.25 299 VAL A CA 1
ATOM 2355 C C . VAL A 1 299 ? 15.425 1.690 -30.874 1.00 90.25 299 VAL A C 1
ATOM 2357 O O . VAL A 1 299 ? 14.790 0.646 -31.003 1.00 90.25 299 VAL A O 1
ATOM 2360 N N . LYS A 1 300 ? 16.191 2.172 -31.859 1.00 87.81 300 LYS A N 1
ATOM 2361 C CA . LYS A 1 300 ? 16.417 1.440 -33.112 1.00 87.81 300 LYS A CA 1
ATOM 2362 C C . LYS A 1 300 ? 17.477 0.365 -32.905 1.00 87.81 300 LYS A C 1
ATOM 2364 O O . LYS A 1 300 ? 18.674 0.647 -32.901 1.00 87.81 300 LYS A O 1
ATOM 2369 N N . THR A 1 301 ? 17.036 -0.874 -32.767 1.00 91.38 301 THR A N 1
ATOM 2370 C CA . THR A 1 301 ? 17.907 -2.050 -32.752 1.00 91.38 301 THR A CA 1
ATOM 2371 C C . THR A 1 301 ? 18.201 -2.536 -34.175 1.00 91.38 301 THR A C 1
ATOM 2373 O O . THR A 1 301 ? 17.458 -2.262 -35.117 1.00 91.38 301 THR A O 1
ATOM 2376 N N . LYS A 1 302 ? 19.317 -3.261 -34.360 1.00 92.06 302 LYS A N 1
ATOM 2377 C CA . LYS A 1 302 ? 19.701 -3.820 -35.676 1.00 92.06 302 LYS A CA 1
ATOM 2378 C C . LYS A 1 302 ? 18.715 -4.879 -36.184 1.00 92.06 302 LYS A C 1
ATOM 2380 O O . LYS A 1 302 ? 18.584 -5.060 -37.389 1.00 92.06 302 LYS A O 1
ATOM 2385 N N . LYS A 1 303 ? 18.079 -5.597 -35.262 1.00 93.69 303 LYS A N 1
ATOM 2386 C CA . LYS A 1 303 ? 17.060 -6.626 -35.487 1.00 93.69 303 LYS A CA 1
ATOM 2387 C C . LYS A 1 303 ? 15.947 -6.433 -34.461 1.00 93.69 303 LYS A C 1
ATOM 2389 O O . LYS A 1 303 ? 16.184 -5.769 -33.450 1.00 93.69 303 LYS A O 1
ATOM 2394 N N . SER A 1 304 ? 14.770 -6.985 -34.724 1.00 94.06 304 SER A N 1
ATOM 2395 C CA . SER A 1 304 ? 13.711 -7.041 -33.720 1.00 94.06 304 SER A CA 1
ATOM 2396 C C . SER A 1 304 ? 14.147 -7.914 -32.531 1.00 94.06 304 SER A C 1
ATOM 2398 O O . SER A 1 304 ? 15.004 -8.782 -32.690 1.00 94.06 304 SER A O 1
ATOM 2400 N N . LEU A 1 305 ? 13.629 -7.616 -31.338 1.00 94.94 305 LEU A N 1
ATOM 2401 C CA . LEU A 1 305 ? 13.996 -8.264 -30.067 1.00 94.94 305 LEU A CA 1
ATOM 2402 C C . LEU A 1 305 ? 12.961 -9.305 -29.605 1.00 94.94 305 LEU A C 1
ATOM 2404 O O . LEU A 1 305 ? 12.880 -9.640 -28.425 1.00 94.94 305 LEU A O 1
ATOM 2408 N N . ASP A 1 306 ? 12.125 -9.763 -30.531 1.00 94.25 306 ASP A N 1
ATOM 2409 C CA . ASP A 1 306 ? 11.116 -10.805 -30.349 1.00 94.25 306 ASP A CA 1
ATOM 2410 C C . ASP A 1 306 ? 11.569 -12.161 -30.926 1.00 94.25 306 ASP A C 1
ATOM 2412 O O . ASP A 1 306 ? 10.749 -12.974 -31.357 1.00 94.25 306 ASP A O 1
ATOM 2416 N N . ASP A 1 307 ? 12.880 -12.411 -30.952 1.00 94.06 307 ASP A N 1
ATOM 2417 C CA . ASP A 1 307 ? 13.507 -13.615 -31.507 1.00 94.06 307 ASP A CA 1
ATOM 2418 C C . ASP A 1 307 ? 13.589 -14.805 -30.528 1.00 94.06 307 ASP A C 1
ATOM 2420 O O . ASP A 1 307 ? 13.779 -15.946 -30.965 1.00 94.06 307 ASP A O 1
ATOM 2424 N N . GLY A 1 308 ? 13.307 -14.572 -29.243 1.00 88.25 308 GLY A N 1
ATOM 2425 C CA . GLY A 1 308 ? 13.188 -15.589 -28.189 1.00 88.25 308 GLY A CA 1
ATOM 2426 C C . GLY A 1 308 ? 14.511 -16.157 -27.716 1.00 88.25 308 GLY A C 1
ATOM 2427 O O . GLY A 1 308 ? 14.471 -17.352 -27.336 1.00 88.25 308 GLY A O 1
#

Sequence (308 aa):
TQTDVPANVTITVKEIPHEAVINSGSVRIAGITDEDFIRIWNYKTQSLSKSKAEKFKDKIADLLNTDRENVDVFSVQLRRKHPPVTDVRFSAHGSPYYKPVRLNGLVLMHREEIEKDVGINITMVGIDECLYENQMCEGSCTNTLDISALPYMVNANKTALVGVRVDVLAECTCVARNFSKEENCRNNPCYNGGRCIETRYSLSCSCPVGYNGPRCQQTSRSFRGNGWAWYPALEMCYKSHLSFEFITRKADGLLLYNGPIVPPETEEIMVSDYIAVELERGYPRLLIDFGSGTLELRVKTKKSLDDG